Protein AF-A0A2S6HZM0-F1 (afdb_monomer_lite)

Secondary structure (DSSP, 8-state):
-HHHHHHHHHHTT---------HHHHHHHHHHHHHHHHH----HHHHHHS-HHHHHHHHHHHHHHHS-SSHHHHHHHHHHTS-HHHHHHHHHHHHHHHHHHHHHHHHHHSGGGGGTTTHHHHHHHTT-HHHHHHHHHHHHHHHHHHHHHTTT-SSSHHHHHHTTTT-TTHHHHHHHHHHHHHS-HHHHHHHHHHHTGGGT---

pLDDT: mean 87.99, std 17.69, range [23.88, 98.81]

Sequence (203 aa):
MKAVLIKILQYVGFKSSKSDTSFDEISRSIDDNRLQIKNTIVSHELIASSDSFDLVYLIFNKIINELPEDYTRQSQYIIQELNEGQRAIYITWVWEGEINNGGFNQFYANPSRQYADILPDLLLFIGASSFAELMVRANILYAQNMQNIKRHQDGTLEGFSKSYDDNPLNDLDKVFYDLNEKNELINYQANFIRTNASLFVKE

Organism: NCBI:txid1514080

InterPro domains:
  IPR025402 DNA mimic protein DMP19, C-terminal [PF14300] (81-196)

Structure (mmCIF, N/CA/C/O backbone):
data_AF-A0A2S6HZM0-F1
#
_entry.id   AF-A0A2S6HZM0-F1
#
loop_
_atom_site.group_PDB
_atom_site.id
_atom_site.type_symbol
_atom_site.label_atom_id
_atom_site.label_alt_id
_atom_site.label_comp_id
_atom_site.label_asym_id
_atom_site.label_entity_id
_atom_site.label_seq_id
_atom_site.pdbx_PDB_ins_code
_atom_site.Cartn_x
_atom_site.Cartn_y
_atom_site.Cartn_z
_atom_site.occupancy
_atom_site.B_iso_or_equiv
_atom_site.auth_seq_id
_atom_site.auth_comp_id
_atom_site.auth_asym_id
_atom_site.auth_atom_id
_atom_site.pdbx_PDB_model_num
ATOM 1 N N . MET A 1 1 ? 14.871 18.510 6.759 1.00 34.16 1 MET A N 1
ATOM 2 C CA . MET A 1 1 ? 13.458 18.807 7.098 1.00 34.16 1 MET A CA 1
ATOM 3 C C . MET A 1 1 ? 12.661 19.395 5.932 1.00 34.16 1 MET A C 1
ATOM 5 O O . MET A 1 1 ? 11.715 18.738 5.525 1.00 34.16 1 MET A O 1
ATOM 9 N N . LYS A 1 2 ? 13.053 20.524 5.309 1.00 23.88 2 LYS A N 1
ATOM 10 C CA . LYS A 1 2 ? 12.336 21.092 4.135 1.00 23.88 2 LYS A CA 1
ATOM 11 C C . LYS A 1 2 ? 12.131 20.114 2.961 1.00 23.88 2 LYS A C 1
ATOM 13 O O . LYS A 1 2 ? 11.044 20.056 2.407 1.00 23.88 2 LYS A O 1
ATOM 18 N N . ALA A 1 3 ? 13.137 19.303 2.622 1.00 25.81 3 ALA A N 1
ATOM 19 C CA . ALA A 1 3 ? 13.051 18.360 1.497 1.00 25.81 3 ALA A CA 1
ATOM 20 C C . ALA A 1 3 ? 12.125 17.149 1.749 1.00 25.81 3 ALA A C 1
ATOM 22 O O . ALA A 1 3 ? 11.616 16.560 0.802 1.00 25.81 3 ALA A O 1
ATOM 23 N N . VAL A 1 4 ? 11.888 16.790 3.016 1.00 29.67 4 VAL A N 1
ATOM 24 C CA . VAL A 1 4 ? 11.019 15.659 3.393 1.00 29.67 4 VAL A CA 1
ATOM 25 C C . VAL A 1 4 ? 9.550 16.091 3.380 1.00 29.67 4 VAL A C 1
ATOM 27 O O . VAL A 1 4 ? 8.704 15.356 2.885 1.00 29.67 4 VAL A O 1
ATOM 30 N N . LEU A 1 5 ? 9.256 17.322 3.823 1.00 30.33 5 LEU A N 1
ATOM 31 C CA . LEU A 1 5 ? 7.903 17.890 3.768 1.00 30.33 5 LEU A CA 1
ATOM 32 C C . LEU A 1 5 ? 7.400 18.094 2.329 1.00 30.33 5 LEU A C 1
ATOM 34 O O . LEU A 1 5 ? 6.230 17.854 2.053 1.00 30.33 5 LEU A O 1
ATOM 38 N N . ILE A 1 6 ? 8.284 18.487 1.402 1.00 32.25 6 ILE A N 1
ATOM 39 C CA . ILE A 1 6 ? 7.930 18.664 -0.018 1.00 32.25 6 ILE A CA 1
ATOM 40 C C . ILE A 1 6 ? 7.501 17.333 -0.656 1.00 32.25 6 ILE A C 1
ATOM 42 O O . ILE A 1 6 ? 6.562 17.319 -1.447 1.00 32.25 6 ILE A O 1
ATOM 46 N N . LYS A 1 7 ? 8.120 16.207 -0.268 1.00 37.25 7 LYS A N 1
ATOM 47 C CA . LYS A 1 7 ? 7.695 14.875 -0.729 1.00 37.25 7 LYS A CA 1
ATOM 48 C C . LYS A 1 7 ? 6.338 14.465 -0.156 1.00 37.25 7 LYS A C 1
ATOM 50 O O . LYS A 1 7 ? 5.531 13.913 -0.889 1.00 37.25 7 LYS A O 1
ATOM 55 N N . ILE A 1 8 ? 6.053 14.780 1.111 1.00 40.69 8 ILE A N 1
ATOM 56 C CA . ILE A 1 8 ? 4.742 14.493 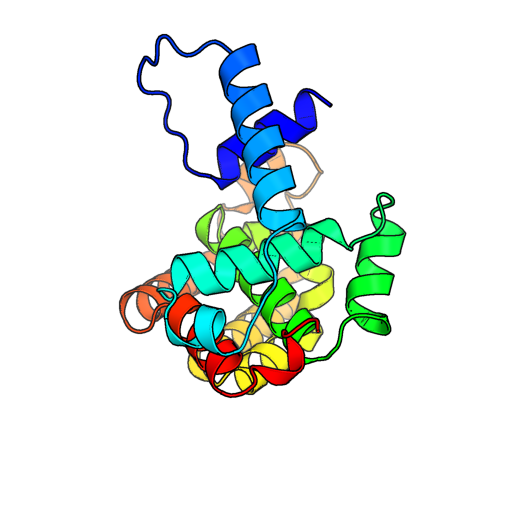1.718 1.00 40.69 8 ILE A CA 1
ATOM 57 C C . ILE A 1 8 ? 3.636 15.258 0.982 1.00 40.69 8 ILE A C 1
ATOM 59 O O . ILE A 1 8 ? 2.648 14.648 0.601 1.00 40.69 8 ILE A O 1
ATOM 63 N N . LEU A 1 9 ? 3.832 16.549 0.687 1.00 38.75 9 LEU A N 1
ATOM 64 C CA . LEU A 1 9 ? 2.848 17.376 -0.033 1.00 38.75 9 LEU A CA 1
ATOM 65 C C . LEU A 1 9 ? 2.527 16.864 -1.451 1.00 38.75 9 LEU A C 1
ATOM 67 O O . LEU A 1 9 ? 1.412 17.067 -1.927 1.00 38.75 9 LEU A O 1
ATOM 71 N N . GLN A 1 10 ? 3.464 16.168 -2.104 1.00 37.31 10 GLN A N 1
ATOM 72 C CA . GLN A 1 10 ? 3.218 15.498 -3.387 1.00 37.31 10 GLN A CA 1
ATOM 73 C C . GLN A 1 10 ? 2.368 14.224 -3.233 1.00 37.31 10 GLN A C 1
ATOM 75 O O . GLN A 1 10 ? 1.528 13.968 -4.089 1.00 37.31 10 GLN A O 1
ATOM 80 N N . TYR A 1 11 ? 2.519 13.477 -2.132 1.00 41.47 11 TYR A N 1
ATOM 81 C CA . TYR A 1 11 ? 1.715 12.279 -1.834 1.00 41.47 11 TYR A CA 1
ATOM 82 C C . TYR A 1 11 ? 0.258 12.598 -1.446 1.00 41.47 11 TYR A C 1
ATOM 84 O O . TYR A 1 11 ? -0.607 11.753 -1.637 1.00 41.47 11 TYR A O 1
ATOM 92 N N . VAL A 1 12 ? -0.037 13.800 -0.927 1.00 44.31 12 VAL A N 1
ATOM 93 C CA . VAL A 1 12 ? -1.403 14.195 -0.498 1.00 44.31 12 VAL A CA 1
ATOM 94 C C . VAL A 1 12 ? -2.216 14.916 -1.583 1.00 44.31 12 VAL A C 1
ATOM 96 O O . VAL A 1 12 ? -3.269 15.480 -1.296 1.00 44.31 12 VAL A O 1
ATOM 99 N N . GLY A 1 13 ? -1.745 14.940 -2.835 1.00 34.75 13 GLY A N 1
ATOM 100 C CA . GLY A 1 13 ? -2.528 15.479 -3.954 1.00 34.75 13 GLY A CA 1
ATOM 101 C C . GLY A 1 13 ? -2.816 16.986 -3.885 1.00 34.75 13 GLY A C 1
ATOM 102 O O . GLY A 1 13 ? -3.744 17.459 -4.544 1.00 34.75 13 GLY A O 1
ATOM 103 N N . PHE A 1 14 ? -2.028 17.766 -3.133 1.00 38.41 14 PHE A N 1
ATOM 104 C CA . PHE A 1 14 ? -2.178 19.223 -3.074 1.00 38.41 14 PHE A CA 1
ATOM 105 C C . PHE A 1 14 ? -1.748 19.850 -4.414 1.00 38.41 14 PHE A C 1
ATOM 107 O O . PHE A 1 14 ? -0.602 20.255 -4.616 1.00 38.41 14 PHE A O 1
ATOM 114 N N . LYS A 1 15 ? -2.680 19.931 -5.373 1.00 42.81 15 LYS A N 1
ATOM 115 C CA . LYS A 1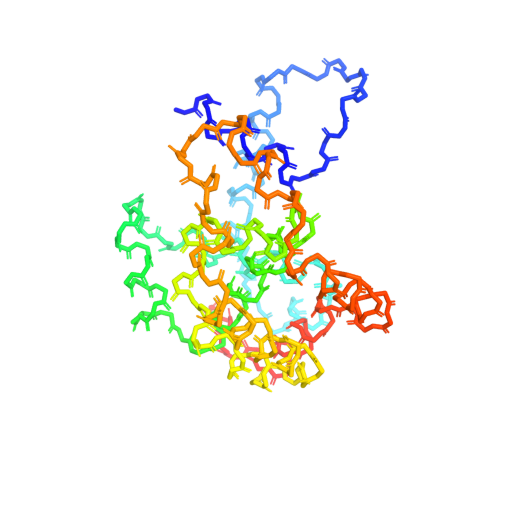 15 ? -2.542 20.801 -6.547 1.00 42.81 15 LYS A CA 1
ATOM 116 C C . LYS A 1 15 ? -2.503 22.242 -6.051 1.00 42.81 15 LYS A C 1
ATOM 118 O O . LYS A 1 15 ? -3.386 22.667 -5.313 1.00 42.81 15 LYS A O 1
ATOM 123 N N . SER A 1 16 ? -1.493 22.997 -6.475 1.00 42.00 16 SER A N 1
ATOM 124 C CA . SER A 1 16 ? -1.340 24.414 -6.148 1.00 42.00 16 SER A CA 1
ATOM 125 C C . SER A 1 16 ? -2.501 25.244 -6.719 1.00 42.00 16 SER A C 1
ATOM 127 O O . SER A 1 16 ? -2.401 25.818 -7.805 1.00 42.00 16 SER A O 1
ATOM 129 N N . SER A 1 17 ? -3.617 25.329 -6.003 1.00 38.69 17 SER A N 1
ATOM 130 C CA . SER A 1 17 ? -4.527 26.464 -6.116 1.00 38.69 17 SER A CA 1
ATOM 131 C C . SER A 1 17 ? -3.973 27.585 -5.249 1.00 38.69 17 SER A C 1
ATOM 133 O O . SER A 1 17 ? -3.515 27.316 -4.143 1.00 38.69 17 SER A O 1
ATOM 135 N N . LYS A 1 18 ? -3.999 28.825 -5.748 1.00 45.50 18 LYS A N 1
ATOM 136 C CA . LYS A 1 18 ? -3.621 30.036 -5.005 1.00 45.50 18 LYS A CA 1
ATOM 137 C C . LYS A 1 18 ? -4.346 30.076 -3.651 1.00 45.50 18 LYS A C 1
ATOM 139 O O . LYS A 1 18 ? -5.488 30.517 -3.587 1.00 45.50 18 LYS A O 1
ATOM 144 N N . SER A 1 19 ? -3.703 29.586 -2.600 1.00 53.56 19 SER A N 1
ATOM 145 C CA . SER A 1 19 ? -4.148 29.736 -1.222 1.00 53.56 19 SER A CA 1
ATOM 146 C C . SER A 1 19 ? -3.290 30.821 -0.587 1.00 53.56 19 SER A C 1
ATOM 148 O O . SER A 1 19 ? -2.066 30.702 -0.599 1.00 53.56 19 SER A O 1
ATOM 150 N N . ASP A 1 20 ? -3.917 31.839 0.003 1.00 62.16 20 ASP A N 1
ATOM 151 C CA . ASP A 1 20 ? -3.248 32.853 0.840 1.00 62.16 20 ASP A CA 1
ATOM 152 C C . ASP A 1 20 ? -2.660 32.262 2.140 1.00 62.16 20 ASP A C 1
ATOM 154 O O . ASP A 1 20 ? -2.117 32.980 2.975 1.00 62.16 20 ASP A O 1
ATOM 158 N N . THR A 1 21 ? -2.761 30.944 2.322 1.00 69.50 21 THR A N 1
ATOM 159 C CA . THR A 1 21 ? -2.219 30.203 3.455 1.00 69.50 21 THR A CA 1
ATOM 160 C C . THR A 1 21 ? -0.695 30.203 3.419 1.00 69.50 21 THR A C 1
ATOM 162 O O . THR A 1 21 ? -0.066 29.721 2.472 1.00 69.50 21 THR A O 1
ATOM 165 N N . SER A 1 22 ? -0.087 30.732 4.474 1.00 82.62 22 SER A N 1
ATOM 166 C CA . SER A 1 22 ? 1.365 30.759 4.623 1.00 82.62 22 SER A CA 1
ATOM 167 C C . SER A 1 22 ? 1.937 29.358 4.870 1.00 82.62 22 SER A C 1
ATOM 169 O O . SER A 1 22 ? 1.272 28.466 5.398 1.00 82.62 22 SER A O 1
ATOM 171 N N . PHE A 1 23 ? 3.219 29.167 4.548 1.00 78.00 23 PHE A N 1
ATOM 172 C CA . PHE A 1 23 ? 3.933 27.926 4.868 1.00 78.00 23 PHE A CA 1
ATOM 173 C C . PHE A 1 23 ? 3.880 27.596 6.371 1.00 78.00 23 PHE A C 1
ATOM 175 O O . PHE A 1 23 ? 3.749 26.432 6.741 1.00 78.00 23 PHE A O 1
ATOM 182 N N . ASP A 1 24 ? 3.932 28.615 7.231 1.00 77.88 24 ASP A N 1
ATOM 183 C CA . ASP A 1 24 ? 3.888 28.447 8.686 1.00 77.88 24 ASP A CA 1
ATOM 184 C C . ASP A 1 24 ? 2.501 28.009 9.182 1.00 77.88 24 ASP A C 1
ATOM 186 O O . ASP A 1 24 ? 2.388 27.278 10.165 1.00 77.88 24 ASP A O 1
ATOM 190 N N . GLU A 1 25 ? 1.427 28.427 8.511 1.00 76.88 25 GLU A N 1
ATOM 191 C CA . GLU A 1 25 ? 0.069 27.933 8.780 1.00 76.88 25 GLU A CA 1
ATOM 192 C C . GLU A 1 25 ? -0.104 26.487 8.318 1.00 76.88 25 GLU A C 1
ATOM 194 O O . GLU A 1 25 ? -0.649 25.676 9.065 1.00 76.88 25 GLU A O 1
ATOM 199 N N . ILE A 1 26 ? 0.428 26.136 7.143 1.00 77.25 26 ILE A N 1
ATOM 200 C CA . ILE A 1 26 ? 0.428 24.753 6.644 1.00 77.25 26 ILE A CA 1
ATOM 201 C C . ILE A 1 26 ? 1.208 23.845 7.601 1.00 77.25 26 ILE A C 1
ATOM 203 O O . ILE A 1 26 ? 0.723 22.780 7.975 1.00 77.25 26 ILE A O 1
ATOM 207 N N . SER A 1 27 ? 2.397 24.273 8.038 1.00 76.38 27 SER A N 1
ATOM 208 C CA . SER A 1 27 ? 3.224 23.495 8.964 1.00 76.38 27 SER A CA 1
ATOM 209 C C . SER A 1 27 ? 2.515 23.268 10.298 1.00 76.38 27 SER A C 1
ATOM 211 O O . SER A 1 27 ? 2.458 22.131 10.757 1.00 76.38 27 SER A O 1
ATOM 213 N N . ARG A 1 28 ? 1.923 24.317 10.889 1.00 79.19 28 ARG A N 1
ATOM 214 C CA . ARG A 1 28 ? 1.157 24.189 12.139 1.00 79.19 28 ARG A CA 1
ATOM 215 C C . ARG A 1 28 ? -0.033 23.248 11.987 1.00 79.19 28 ARG A C 1
ATOM 217 O O . ARG A 1 28 ? -0.220 22.383 12.828 1.00 79.19 28 ARG A O 1
ATOM 224 N N . SER A 1 29 ? -0.779 23.354 10.888 1.00 79.38 29 SER A N 1
ATOM 225 C CA . SER A 1 29 ? -1.918 22.469 10.628 1.00 79.38 29 SER A CA 1
ATOM 226 C C . SER A 1 29 ? -1.509 20.995 10.514 1.00 79.38 29 SER A C 1
ATOM 228 O O . SER A 1 29 ? -2.224 20.125 11.010 1.00 79.38 29 SER A O 1
ATOM 230 N N . ILE A 1 30 ? -0.356 20.703 9.903 1.00 78.50 30 ILE A N 1
ATOM 231 C CA . ILE A 1 30 ? 0.187 19.339 9.828 1.00 78.50 30 ILE A CA 1
ATOM 232 C C . ILE A 1 30 ? 0.571 18.830 11.222 1.00 78.50 30 ILE A C 1
ATOM 234 O O . ILE A 1 30 ? 0.267 17.685 11.561 1.00 78.50 30 ILE A O 1
ATOM 238 N N . ASP A 1 31 ? 1.228 19.662 12.030 1.00 79.50 31 ASP A N 1
ATOM 239 C CA . ASP A 1 31 ? 1.638 19.290 13.386 1.00 79.50 31 ASP A CA 1
ATOM 240 C C . ASP A 1 31 ? 0.424 19.063 14.302 1.00 79.50 31 ASP A C 1
ATOM 242 O O . ASP A 1 31 ? 0.378 18.063 15.025 1.00 79.50 31 ASP A O 1
ATOM 246 N N . ASP A 1 32 ? -0.599 19.914 14.201 1.00 81.00 32 ASP A N 1
ATOM 247 C CA . ASP A 1 32 ? -1.863 19.769 14.925 1.00 81.00 32 ASP A CA 1
ATOM 248 C C . ASP A 1 32 ? -2.592 18.479 14.522 1.00 81.00 32 ASP A C 1
ATOM 250 O O . ASP A 1 32 ? -3.042 17.724 15.387 1.00 81.00 32 ASP A O 1
ATOM 254 N N . ASN A 1 33 ? -2.656 18.165 13.222 1.00 79.94 33 ASN A N 1
ATOM 255 C CA . ASN A 1 33 ? -3.270 16.928 12.735 1.00 79.94 33 ASN A CA 1
ATOM 256 C C . ASN A 1 33 ? -2.515 15.680 13.221 1.00 79.94 33 ASN A C 1
ATOM 258 O O . ASN A 1 33 ? -3.130 14.713 13.674 1.00 79.94 33 ASN A O 1
ATOM 262 N N . ARG A 1 34 ? -1.178 15.709 13.203 1.00 79.56 34 ARG A N 1
ATOM 263 C CA . ARG A 1 34 ? -0.345 14.625 13.747 1.00 79.56 34 ARG A CA 1
ATOM 264 C C . ARG A 1 34 ? -0.580 14.424 15.236 1.00 79.56 34 ARG A C 1
ATOM 266 O O . ARG A 1 34 ? -0.702 13.283 15.683 1.00 79.56 34 ARG A O 1
ATOM 273 N N . LEU A 1 35 ? -0.659 15.513 16.001 1.00 83.69 35 LEU A N 1
ATOM 274 C CA . LEU A 1 35 ? -0.937 15.462 17.433 1.00 83.69 35 LEU A CA 1
ATOM 275 C C . LEU A 1 35 ? -2.343 14.917 17.707 1.00 83.69 35 LEU A C 1
ATOM 277 O O . LEU A 1 35 ? -2.508 14.074 18.589 1.00 83.69 35 LEU A O 1
ATOM 281 N N . GLN A 1 36 ? -3.334 15.342 16.922 1.00 86.44 36 GLN A N 1
ATOM 282 C CA . GLN A 1 36 ? -4.696 14.823 16.990 1.00 86.44 36 GLN A CA 1
ATOM 283 C C . GLN A 1 36 ? -4.711 13.310 16.754 1.00 86.44 36 GLN A C 1
ATOM 285 O O . GLN A 1 36 ? -5.172 12.574 17.622 1.00 86.44 36 GLN A O 1
ATOM 290 N N . ILE A 1 37 ? -4.129 12.830 15.650 1.00 88.44 37 ILE A N 1
ATOM 291 C CA . ILE A 1 37 ? -4.042 11.395 15.347 1.00 88.44 37 ILE A CA 1
ATOM 292 C C . ILE A 1 37 ? -3.333 10.643 16.472 1.00 88.44 37 ILE A C 1
ATOM 294 O O . ILE A 1 37 ? -3.811 9.601 16.920 1.00 88.44 37 ILE A O 1
ATOM 298 N N . LYS A 1 38 ? -2.207 11.162 16.969 1.00 86.12 38 LYS A N 1
ATOM 299 C CA . LYS A 1 38 ? -1.467 10.537 18.069 1.00 86.12 38 LYS A CA 1
ATOM 300 C C . LYS A 1 38 ? -2.346 10.355 19.308 1.00 86.12 38 LYS A C 1
ATOM 302 O O . LYS A 1 38 ? -2.313 9.277 19.896 1.00 86.12 38 LYS A O 1
ATOM 307 N N . ASN A 1 39 ? -3.172 11.342 19.640 1.00 88.75 39 ASN A N 1
ATOM 308 C CA . ASN A 1 39 ? -4.015 11.330 20.835 1.00 88.75 39 ASN A CA 1
ATOM 309 C C . ASN A 1 39 ? -5.363 10.610 20.654 1.00 88.75 39 ASN A C 1
ATOM 311 O O . ASN A 1 39 ? -5.997 10.275 21.651 1.00 88.75 39 ASN A O 1
ATOM 315 N N . THR A 1 40 ? -5.803 10.335 19.422 1.00 92.31 40 THR A N 1
ATOM 316 C CA . THR A 1 40 ? -7.055 9.604 19.159 1.00 92.31 40 THR A CA 1
ATOM 317 C C . THR A 1 40 ? -7.008 8.190 19.735 1.00 92.31 40 THR A C 1
ATOM 319 O O . THR A 1 40 ? -6.177 7.383 19.330 1.00 92.31 40 THR A O 1
ATOM 322 N N . ILE A 1 41 ? -7.911 7.837 20.642 1.00 93.00 41 ILE A N 1
ATOM 323 C CA . ILE A 1 41 ? -8.034 6.452 21.117 1.00 93.00 41 ILE A CA 1
ATOM 324 C C . ILE A 1 41 ? -8.787 5.644 20.058 1.00 93.00 41 ILE A C 1
ATOM 326 O O . ILE A 1 41 ? -9.893 6.009 19.665 1.00 93.00 41 ILE A O 1
ATOM 330 N N . VAL A 1 42 ? -8.183 4.553 19.584 1.00 94.94 42 VAL A N 1
ATOM 331 C CA . VAL A 1 42 ? -8.818 3.652 18.615 1.00 94.94 42 VAL A CA 1
ATOM 332 C C . VAL A 1 42 ? -9.703 2.682 19.389 1.00 94.94 42 VAL A C 1
ATOM 334 O O . VAL A 1 42 ? -9.205 1.728 19.980 1.00 94.94 42 VAL A O 1
ATOM 337 N N . SER A 1 43 ? -11.009 2.948 19.411 1.00 95.75 43 SER A N 1
ATOM 338 C CA . SER A 1 43 ? -12.014 2.096 20.054 1.00 95.75 43 SER A CA 1
ATOM 339 C C . SER A 1 43 ? -12.782 1.260 19.028 1.00 95.75 43 SER A C 1
ATOM 341 O O . SER A 1 43 ? -12.818 1.581 17.838 1.00 95.75 43 SER A O 1
ATOM 343 N N . HIS A 1 44 ? -13.456 0.207 19.498 1.00 95.88 44 HIS A N 1
ATOM 344 C CA . HIS A 1 44 ? -14.372 -0.579 18.665 1.00 95.88 44 HIS A CA 1
ATOM 345 C C . HIS A 1 44 ? -15.475 0.290 18.033 1.00 95.88 44 HIS A C 1
ATOM 347 O O . HIS A 1 44 ? -15.820 0.094 16.871 1.00 95.88 44 HIS A O 1
ATOM 353 N N . GLU A 1 45 ? -16.004 1.269 18.774 1.00 96.00 45 GLU A N 1
ATOM 354 C CA . GLU A 1 45 ? -17.037 2.191 18.283 1.00 96.00 45 GLU A CA 1
ATOM 355 C C . GLU A 1 45 ? -16.509 3.110 17.176 1.00 96.00 45 GLU A C 1
ATOM 357 O O . GLU A 1 45 ? -17.179 3.301 16.159 1.00 96.00 45 GLU A O 1
ATOM 362 N N . LEU A 1 46 ? -15.290 3.637 17.336 1.00 96.31 46 LEU A N 1
ATOM 363 C CA . LEU A 1 46 ? -14.656 4.463 16.311 1.00 96.31 46 LEU A CA 1
ATOM 364 C C . LEU A 1 46 ? -14.437 3.650 15.031 1.00 96.31 46 LEU A C 1
ATOM 366 O O . LEU A 1 46 ? -14.862 4.067 13.961 1.00 96.31 46 LEU A O 1
ATOM 370 N N . ILE A 1 47 ? -13.864 2.448 15.152 1.00 97.25 47 ILE A N 1
ATOM 371 C CA . ILE A 1 47 ? -13.653 1.541 14.014 1.00 97.25 47 ILE A CA 1
ATOM 372 C C . ILE A 1 47 ? -14.971 1.244 13.279 1.00 97.25 47 ILE A C 1
ATOM 374 O O . ILE A 1 47 ? -15.011 1.234 12.047 1.00 97.25 47 ILE A O 1
ATOM 378 N N . ALA A 1 48 ? -16.051 0.991 14.020 1.00 96.69 48 ALA A N 1
ATOM 379 C CA . ALA A 1 48 ? -17.339 0.637 13.435 1.00 96.69 48 ALA A CA 1
ATOM 380 C C . ALA A 1 48 ? -18.035 1.815 12.731 1.00 96.69 48 ALA A C 1
ATOM 382 O O . ALA A 1 48 ? -18.769 1.587 11.770 1.00 96.69 48 ALA A O 1
ATOM 383 N N . SER A 1 49 ? -17.821 3.050 13.198 1.00 96.44 49 SER A N 1
ATOM 384 C CA . SER A 1 49 ? -18.544 4.242 12.728 1.00 96.44 49 SER A CA 1
ATOM 385 C C . SER A 1 49 ? -17.795 5.095 11.698 1.00 96.44 49 SER A C 1
ATOM 387 O O . SER A 1 49 ? -18.448 5.832 10.962 1.00 96.44 49 SER A O 1
ATOM 389 N N . SER A 1 50 ? -16.464 4.996 11.607 1.00 96.88 50 SER A N 1
ATOM 390 C CA . SER A 1 50 ? -15.661 5.715 10.606 1.00 96.88 50 SER A CA 1
ATOM 391 C C . SER A 1 50 ? -15.949 5.250 9.175 1.00 96.88 50 SER A C 1
ATOM 393 O O . SER A 1 50 ? -16.165 4.057 8.929 1.00 96.88 50 SER A O 1
ATOM 395 N N . ASP A 1 51 ? -15.887 6.168 8.206 1.00 97.19 51 ASP A N 1
ATOM 396 C CA . ASP A 1 51 ? -15.839 5.808 6.788 1.00 97.19 51 ASP A CA 1
ATOM 397 C C . ASP A 1 51 ? -14.538 5.063 6.448 1.00 97.19 51 ASP A C 1
ATOM 399 O O . ASP A 1 51 ? -13.576 5.051 7.218 1.00 97.19 51 ASP A O 1
ATOM 403 N N . SER A 1 52 ? -14.528 4.369 5.308 1.00 96.19 52 SER A N 1
ATOM 404 C CA . SER A 1 52 ? -13.408 3.499 4.936 1.00 96.19 52 SER A CA 1
ATOM 405 C C . SER A 1 52 ? -12.086 4.256 4.807 1.00 96.19 52 SER A C 1
ATOM 407 O O . SER A 1 52 ? -11.064 3.743 5.260 1.00 96.19 52 SER A O 1
ATOM 409 N N . PHE A 1 53 ? -12.090 5.457 4.221 1.00 94.81 53 PHE A N 1
ATOM 410 C CA . PHE A 1 53 ? -10.859 6.212 4.017 1.00 94.81 53 PHE A CA 1
ATOM 411 C C . PHE A 1 53 ? -10.315 6.733 5.346 1.00 94.81 53 PHE A C 1
ATOM 413 O O . PHE A 1 53 ? -9.167 6.436 5.677 1.00 94.81 53 PHE A O 1
ATOM 420 N N . ASP A 1 54 ? -11.136 7.428 6.137 1.00 95.38 54 ASP A N 1
ATOM 421 C CA . ASP A 1 54 ? -10.709 7.996 7.418 1.00 95.38 54 ASP A CA 1
ATOM 422 C C . ASP A 1 54 ? -10.261 6.904 8.392 1.00 95.38 54 ASP A C 1
ATOM 424 O O . ASP A 1 54 ? -9.273 7.082 9.110 1.00 95.38 54 ASP A O 1
ATOM 428 N N . LEU A 1 55 ? -10.928 5.744 8.381 1.00 97.56 55 LEU A N 1
ATOM 429 C CA . LEU A 1 55 ? -10.539 4.594 9.192 1.00 97.56 55 LEU A CA 1
ATOM 430 C C . LEU A 1 55 ? -9.135 4.102 8.834 1.00 97.56 55 LEU A C 1
ATOM 432 O O . LEU A 1 55 ? -8.270 3.998 9.706 1.00 97.56 55 LEU A O 1
ATOM 436 N N . VAL A 1 56 ? -8.897 3.780 7.561 1.00 97.75 56 VAL A N 1
ATOM 437 C CA . VAL A 1 56 ? -7.606 3.223 7.146 1.00 97.75 56 VAL A CA 1
ATOM 438 C C . VAL A 1 56 ? -6.510 4.280 7.282 1.00 97.75 56 VAL A C 1
ATOM 440 O O . VAL A 1 56 ? -5.433 3.968 7.791 1.00 97.75 56 VAL A O 1
ATOM 443 N N . TYR A 1 57 ? -6.795 5.538 6.933 1.00 95.00 57 TYR A N 1
ATOM 444 C CA . TYR A 1 57 ? -5.875 6.659 7.114 1.00 95.00 57 TYR A CA 1
ATOM 445 C C . TYR A 1 57 ? -5.478 6.833 8.585 1.00 95.00 57 TYR A C 1
ATOM 447 O O . TYR A 1 57 ? -4.289 6.964 8.892 1.00 95.00 57 TYR A O 1
ATOM 455 N N . LEU A 1 58 ? -6.438 6.791 9.516 1.00 95.69 58 LEU A N 1
ATOM 456 C CA . LEU A 1 58 ? -6.169 6.870 10.952 1.00 95.69 58 LEU A CA 1
ATOM 457 C C . LEU A 1 58 ? -5.253 5.729 11.411 1.00 95.69 58 LEU A C 1
ATOM 459 O O . LEU A 1 58 ? -4.240 5.988 12.065 1.00 95.69 58 LEU A O 1
ATOM 463 N N . ILE A 1 59 ? -5.585 4.481 11.064 1.00 97.56 59 ILE A N 1
ATOM 464 C CA . ILE A 1 59 ? -4.796 3.304 11.458 1.00 97.56 59 ILE A CA 1
ATOM 465 C C . ILE A 1 59 ? -3.386 3.356 10.863 1.00 97.56 59 ILE A C 1
ATOM 467 O O . ILE A 1 59 ? -2.407 3.132 11.576 1.00 97.56 59 ILE A O 1
ATOM 471 N N . PHE A 1 60 ? -3.254 3.715 9.587 1.00 96.69 60 PHE A N 1
ATOM 472 C CA . PHE A 1 60 ? -1.961 3.869 8.930 1.00 96.69 60 PHE A CA 1
ATOM 473 C C . PHE A 1 60 ? -1.086 4.921 9.624 1.00 96.69 60 PHE A C 1
ATOM 475 O O . PHE A 1 60 ? 0.078 4.661 9.939 1.00 96.69 60 PHE A O 1
ATOM 482 N N . ASN A 1 61 ? -1.645 6.093 9.936 1.00 93.56 61 ASN A N 1
ATOM 483 C CA . ASN A 1 61 ? -0.895 7.148 10.617 1.00 93.56 61 ASN A CA 1
ATOM 484 C C . ASN A 1 61 ? -0.559 6.792 12.071 1.00 93.56 61 ASN A C 1
ATOM 486 O O . ASN A 1 61 ? 0.498 7.185 12.565 1.00 93.56 61 ASN A O 1
ATOM 490 N N . LYS A 1 62 ? -1.411 6.023 12.761 1.00 93.81 62 LYS A N 1
ATOM 491 C CA . LYS A 1 62 ? -1.077 5.451 14.072 1.00 93.81 62 LYS A CA 1
ATOM 492 C C . LYS A 1 62 ? 0.158 4.562 13.993 1.00 93.81 62 LYS A C 1
ATOM 494 O O . LYS A 1 62 ? 1.079 4.759 14.777 1.00 93.81 62 LYS A O 1
ATOM 499 N N . ILE A 1 63 ? 0.209 3.668 13.005 1.00 94.38 63 ILE A N 1
ATOM 500 C CA . ILE A 1 63 ? 1.368 2.799 12.775 1.00 94.38 63 ILE A CA 1
ATOM 501 C C . ILE A 1 63 ? 2.617 3.636 12.477 1.00 94.38 63 ILE A C 1
ATOM 503 O O . ILE A 1 63 ? 3.639 3.432 13.123 1.00 94.38 63 ILE A O 1
ATOM 507 N N . ILE A 1 64 ? 2.542 4.617 11.566 1.00 91.44 64 ILE A N 1
ATOM 508 C CA . ILE A 1 64 ? 3.685 5.494 11.245 1.00 91.44 64 ILE A CA 1
ATOM 509 C C . ILE A 1 64 ? 4.225 6.210 12.483 1.00 91.44 64 ILE A C 1
ATOM 511 O O . ILE A 1 64 ? 5.439 6.293 12.651 1.00 91.44 64 ILE A O 1
ATOM 515 N N . ASN A 1 65 ? 3.346 6.721 13.345 1.00 89.00 65 ASN A N 1
ATOM 516 C CA . ASN A 1 65 ? 3.747 7.450 14.550 1.00 89.00 65 ASN A CA 1
ATOM 517 C C . ASN A 1 65 ? 4.456 6.566 15.593 1.00 89.00 65 ASN A C 1
ATOM 519 O O . ASN A 1 65 ? 5.047 7.099 16.533 1.00 89.00 65 ASN A O 1
ATOM 523 N N . GLU A 1 66 ? 4.387 5.243 15.446 1.00 88.94 66 GLU A N 1
ATOM 524 C CA . GLU A 1 66 ? 5.060 4.260 16.302 1.00 88.94 66 GLU A CA 1
ATOM 525 C C . GLU A 1 66 ? 6.379 3.762 15.703 1.00 88.94 66 GLU A C 1
ATOM 527 O O . GLU A 1 66 ? 7.183 3.149 16.406 1.00 88.94 66 GLU A O 1
ATOM 532 N N . LEU A 1 67 ? 6.628 4.043 14.421 1.00 90.19 67 LEU A N 1
ATOM 533 C CA . LEU A 1 67 ? 7.850 3.617 13.759 1.00 90.19 67 LEU A CA 1
ATOM 534 C C . LEU A 1 67 ? 9.076 4.363 14.320 1.00 90.19 67 LEU A C 1
ATOM 536 O O . LEU A 1 67 ? 9.014 5.569 14.576 1.00 90.19 67 LEU A O 1
ATOM 540 N N . PRO A 1 68 ? 10.231 3.683 14.452 1.00 89.50 68 PRO A N 1
ATOM 541 C CA . PRO A 1 68 ? 11.492 4.334 14.795 1.00 89.50 68 PRO A CA 1
ATOM 542 C C . PRO A 1 68 ? 11.862 5.453 13.809 1.00 89.50 68 PRO A C 1
ATOM 544 O O . PRO A 1 68 ? 11.593 5.351 12.615 1.00 89.50 68 PRO A O 1
ATOM 547 N N . GLU A 1 69 ? 12.567 6.491 14.264 1.00 85.38 69 GLU A N 1
ATOM 548 C CA . GLU A 1 69 ? 13.046 7.559 13.364 1.00 85.38 69 GLU A CA 1
ATOM 549 C C . GLU A 1 69 ? 14.055 7.050 12.315 1.00 85.38 69 GLU A C 1
ATOM 551 O O . GLU A 1 69 ? 14.125 7.573 11.203 1.00 85.38 69 GLU A O 1
ATOM 556 N N . ASP A 1 70 ? 14.833 6.018 12.658 1.00 88.75 70 ASP A N 1
ATOM 557 C CA . ASP A 1 70 ? 15.819 5.412 11.762 1.00 88.75 70 ASP A CA 1
ATOM 558 C C . ASP A 1 70 ? 15.157 4.479 10.744 1.00 88.75 70 ASP A C 1
ATOM 560 O O . ASP A 1 70 ? 14.563 3.466 11.113 1.00 88.75 70 ASP A O 1
ATOM 564 N N . TYR A 1 71 ? 15.335 4.779 9.457 1.00 78.00 71 TYR A N 1
ATOM 565 C CA . TYR A 1 71 ? 14.705 4.048 8.357 1.00 78.00 71 TYR A CA 1
ATOM 566 C C . TYR A 1 71 ? 15.036 2.546 8.327 1.00 78.00 71 TYR A C 1
ATOM 568 O O . TYR A 1 71 ? 14.163 1.726 8.049 1.00 78.00 71 TYR A O 1
ATOM 576 N N . THR A 1 72 ? 16.272 2.154 8.651 1.00 81.00 72 THR A N 1
ATOM 577 C CA . THR A 1 72 ? 16.654 0.730 8.674 1.00 81.00 72 THR A CA 1
ATOM 578 C C . THR A 1 72 ? 15.909 -0.001 9.788 1.00 81.00 72 THR A C 1
ATOM 580 O O . THR A 1 72 ? 15.416 -1.115 9.596 1.00 81.00 72 THR A O 1
ATOM 583 N N . ARG A 1 73 ? 15.770 0.652 10.946 1.00 89.50 73 ARG A N 1
ATOM 584 C CA . ARG A 1 73 ? 14.978 0.137 12.066 1.00 89.50 73 ARG A CA 1
ATOM 585 C C . ARG A 1 73 ? 13.481 0.122 11.766 1.00 89.50 73 ARG A C 1
ATOM 587 O O . ARG A 1 73 ? 12.803 -0.750 12.294 1.00 89.50 73 ARG A O 1
ATOM 594 N N . GLN A 1 74 ? 12.966 1.008 10.908 1.00 91.12 74 GLN A N 1
ATOM 595 C CA . GLN A 1 74 ? 11.560 0.960 10.480 1.00 91.12 74 GLN A CA 1
ATOM 596 C C . GLN A 1 74 ? 11.238 -0.352 9.774 1.00 91.12 74 GLN A C 1
ATOM 598 O O . GLN A 1 74 ? 10.303 -1.035 10.181 1.00 91.12 74 GLN A O 1
ATOM 603 N N . SER A 1 75 ? 12.029 -0.747 8.769 1.00 89.25 75 SER A N 1
ATOM 604 C CA . SER A 1 75 ? 11.807 -2.013 8.058 1.00 89.25 75 SER A CA 1
ATOM 605 C C . SER A 1 75 ? 11.810 -3.209 9.009 1.00 89.25 75 SER A C 1
ATOM 607 O O . SER A 1 75 ? 10.949 -4.079 8.905 1.00 89.25 75 SER A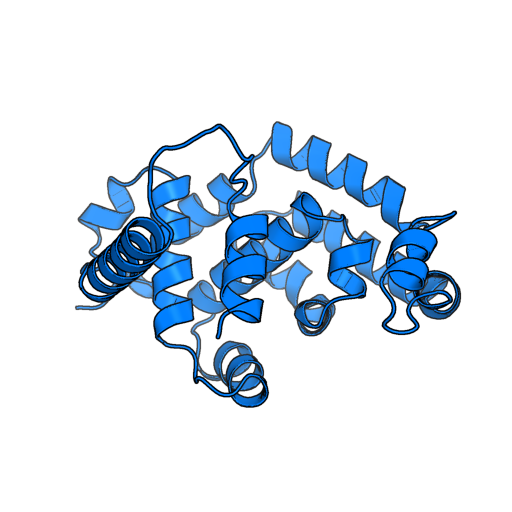 O 1
ATOM 609 N N . GLN A 1 76 ? 12.748 -3.238 9.959 1.00 91.56 76 GLN A N 1
ATOM 610 C CA . GLN A 1 76 ? 12.817 -4.295 10.971 1.00 91.56 76 GLN A CA 1
ATOM 611 C C . GLN A 1 76 ? 11.581 -4.288 11.871 1.00 91.56 76 GLN A C 1
ATOM 613 O O . GLN A 1 76 ? 10.954 -5.329 12.034 1.00 91.56 76 GLN A O 1
ATOM 618 N N . TYR A 1 77 ? 11.179 -3.120 12.374 1.00 93.50 77 TYR A N 1
ATOM 619 C CA . TYR A 1 77 ? 9.992 -2.961 13.212 1.00 93.50 77 TYR A CA 1
ATOM 620 C C . TYR A 1 77 ? 8.712 -3.416 12.492 1.00 93.50 77 TYR A C 1
ATOM 622 O O . TYR A 1 77 ? 7.916 -4.171 13.041 1.00 93.50 77 TYR A O 1
ATOM 630 N N . ILE A 1 78 ? 8.544 -3.036 11.223 1.00 94.81 78 ILE A N 1
ATOM 631 C CA . ILE A 1 78 ? 7.390 -3.428 10.400 1.00 94.81 78 ILE A CA 1
ATOM 632 C C . ILE A 1 78 ? 7.301 -4.950 10.247 1.00 94.81 78 ILE A C 1
ATOM 634 O O . ILE A 1 78 ? 6.206 -5.511 10.275 1.00 94.81 78 ILE A O 1
ATOM 638 N N . ILE A 1 79 ? 8.436 -5.633 10.087 1.00 93.62 79 ILE A N 1
ATOM 639 C CA . ILE A 1 79 ? 8.477 -7.085 9.877 1.00 93.62 79 ILE A CA 1
ATOM 640 C C . ILE A 1 79 ? 8.423 -7.875 11.190 1.00 93.62 79 ILE A C 1
ATOM 642 O O . ILE A 1 79 ? 7.860 -8.965 11.205 1.00 93.62 79 ILE A O 1
ATOM 646 N N . GLN A 1 80 ? 8.992 -7.354 12.277 1.00 93.44 80 GLN A N 1
ATOM 647 C CA . GLN A 1 80 ? 9.214 -8.119 13.510 1.00 93.44 80 GLN A CA 1
ATOM 648 C C . GLN A 1 80 ? 8.277 -7.725 14.654 1.00 93.44 80 GLN A C 1
ATOM 650 O O . GLN A 1 80 ? 7.879 -8.593 15.422 1.00 93.44 80 GLN A O 1
ATOM 655 N N . GLU A 1 81 ? 7.898 -6.450 14.750 1.00 95.06 81 GLU A N 1
ATOM 656 C CA . GLU A 1 81 ? 7.198 -5.902 15.921 1.00 95.06 81 GLU A CA 1
ATOM 657 C C . GLU A 1 81 ? 5.715 -5.630 15.652 1.00 95.06 81 GLU A C 1
ATOM 659 O O . GLU A 1 81 ? 4.881 -5.819 16.536 1.00 95.06 81 GLU A O 1
ATOM 664 N N . LEU A 1 82 ? 5.352 -5.221 14.429 1.00 96.25 82 LEU A N 1
ATOM 665 C CA . LEU A 1 82 ? 3.939 -5.082 14.073 1.00 96.25 82 LEU A CA 1
ATOM 666 C C . LEU A 1 82 ? 3.242 -6.443 14.107 1.00 96.25 82 LEU A C 1
ATOM 668 O O . LEU A 1 82 ? 3.766 -7.446 13.600 1.00 96.25 82 LEU A O 1
ATOM 672 N N . ASN A 1 83 ? 2.017 -6.463 14.633 1.00 96.56 83 ASN A N 1
ATOM 673 C CA . ASN A 1 83 ? 1.158 -7.626 14.457 1.00 96.56 83 ASN A CA 1
ATOM 674 C C . ASN A 1 83 ? 0.785 -7.786 12.972 1.00 96.56 83 ASN A C 1
ATOM 676 O O . ASN A 1 83 ? 0.922 -6.861 12.167 1.00 96.56 83 ASN A O 1
ATOM 680 N N . GLU A 1 84 ? 0.333 -8.977 12.591 1.00 96.00 84 GLU A N 1
ATOM 681 C CA . GLU A 1 84 ? 0.069 -9.300 11.187 1.00 96.00 84 GLU A CA 1
ATOM 682 C C . GLU A 1 84 ? -0.977 -8.375 10.543 1.00 96.00 84 GLU A C 1
ATOM 684 O O . GLU A 1 84 ? -0.782 -7.938 9.411 1.00 96.00 84 GLU A O 1
ATOM 689 N N . GLY A 1 85 ? -2.019 -7.981 11.284 1.00 97.75 85 GLY A N 1
ATOM 690 C CA . GLY A 1 85 ? -3.029 -7.033 10.810 1.00 97.75 85 GLY A CA 1
ATOM 691 C C . GLY A 1 85 ? -2.468 -5.631 10.572 1.00 97.75 85 GLY A C 1
ATOM 692 O O . GLY A 1 85 ? -2.697 -5.044 9.518 1.00 97.75 85 GLY A O 1
ATOM 693 N N . GLN A 1 86 ? -1.673 -5.107 11.506 1.00 97.88 86 GLN A N 1
ATOM 694 C CA . GLN A 1 86 ? -0.990 -3.818 11.344 1.00 97.88 86 GLN A CA 1
ATOM 695 C C . GLN A 1 86 ? -0.032 -3.833 10.151 1.00 97.88 86 GLN A C 1
ATOM 697 O O . GLN A 1 86 ? -0.028 -2.906 9.340 1.00 97.88 86 GLN A O 1
ATOM 702 N N . ARG A 1 87 ? 0.754 -4.905 10.012 1.00 98.12 87 ARG A N 1
ATOM 703 C CA . ARG A 1 87 ? 1.675 -5.091 8.889 1.00 98.12 87 ARG A CA 1
ATOM 704 C C . ARG A 1 87 ? 0.926 -5.146 7.556 1.00 98.12 87 ARG A C 1
ATOM 706 O O . ARG A 1 87 ? 1.355 -4.484 6.614 1.00 98.12 87 ARG A O 1
ATOM 713 N N . ALA A 1 88 ? -0.198 -5.861 7.485 1.00 98.50 88 ALA A N 1
ATOM 714 C CA . ALA A 1 88 ? -1.031 -5.925 6.288 1.00 98.50 88 ALA A CA 1
ATOM 715 C C . ALA A 1 88 ? -1.553 -4.541 5.877 1.00 98.50 88 ALA A C 1
ATOM 717 O O . ALA A 1 88 ? -1.399 -4.152 4.719 1.00 98.50 88 ALA A O 1
ATOM 718 N N . ILE A 1 89 ? -2.091 -3.758 6.819 1.00 98.50 89 ILE A N 1
ATOM 719 C CA . ILE A 1 89 ? -2.592 -2.406 6.532 1.00 98.50 89 ILE A CA 1
ATOM 720 C C . ILE A 1 89 ? -1.465 -1.469 6.094 1.00 98.50 89 ILE A C 1
ATOM 722 O O . ILE A 1 89 ? -1.592 -0.807 5.067 1.00 98.50 89 ILE A O 1
ATOM 726 N N . TYR A 1 90 ? -0.338 -1.448 6.810 1.00 98.31 90 TYR A N 1
ATOM 727 C CA . TYR A 1 90 ? 0.791 -0.586 6.454 1.00 98.31 90 TYR A CA 1
ATOM 728 C C . TYR A 1 90 ? 1.325 -0.883 5.049 1.00 98.31 90 TYR A C 1
ATOM 730 O O . TYR A 1 90 ? 1.484 0.022 4.229 1.00 98.31 90 TYR A O 1
ATOM 738 N N . ILE A 1 91 ? 1.605 -2.157 4.766 1.00 98.50 91 ILE A N 1
ATOM 739 C CA . ILE A 1 91 ? 2.261 -2.562 3.522 1.00 98.50 91 ILE A CA 1
ATOM 740 C C . ILE A 1 91 ? 1.323 -2.391 2.324 1.00 98.50 91 ILE A C 1
ATOM 742 O O . ILE A 1 91 ? 1.764 -1.908 1.281 1.00 98.50 91 ILE A O 1
ATOM 746 N N . THR A 1 92 ? 0.040 -2.738 2.461 1.00 98.62 92 THR A N 1
ATOM 747 C CA . THR A 1 92 ? -0.925 -2.579 1.360 1.00 98.62 92 THR A CA 1
ATOM 748 C C . THR A 1 92 ? -1.242 -1.110 1.077 1.00 98.62 92 THR A C 1
ATOM 750 O O . THR A 1 92 ? -1.349 -0.751 -0.091 1.00 98.62 92 THR A O 1
ATOM 753 N N . TRP A 1 93 ? -1.292 -0.244 2.100 1.00 98.00 93 TRP A N 1
ATOM 754 C CA . TRP A 1 93 ? -1.421 1.207 1.909 1.00 98.00 93 TRP A CA 1
ATOM 755 C C . TRP A 1 93 ? -0.221 1.790 1.159 1.00 98.00 93 TRP A C 1
ATOM 757 O O . TRP A 1 93 ? -0.380 2.550 0.205 1.00 98.00 93 TRP A O 1
ATOM 767 N N . VAL A 1 94 ? 1.000 1.425 1.570 1.00 97.62 94 VAL A N 1
ATOM 768 C CA . VAL A 1 94 ? 2.228 1.870 0.893 1.00 97.62 94 VAL A CA 1
ATOM 769 C C . VAL A 1 94 ? 2.221 1.402 -0.559 1.00 97.62 94 VAL A C 1
ATOM 771 O O . VAL A 1 94 ? 2.474 2.203 -1.449 1.00 97.62 94 VAL A O 1
ATOM 774 N N . TRP A 1 95 ? 1.897 0.135 -0.810 1.00 98.44 95 TRP A N 1
ATOM 775 C CA . TRP A 1 95 ? 1.844 -0.426 -2.157 1.00 98.44 95 TRP A CA 1
ATOM 776 C C . TRP A 1 95 ? 0.846 0.292 -3.073 1.00 98.44 95 TRP A C 1
ATOM 778 O O . TRP A 1 95 ? 1.228 0.712 -4.165 1.00 98.44 95 TRP A O 1
ATOM 788 N N . GLU A 1 96 ? -0.392 0.499 -2.616 1.00 97.75 96 GLU A N 1
ATOM 789 C CA . GLU A 1 96 ? -1.399 1.262 -3.362 1.00 97.75 96 GLU A CA 1
ATOM 790 C C . GLU A 1 96 ? -0.926 2.692 -3.644 1.00 97.75 96 GLU A C 1
ATOM 792 O O . GLU A 1 96 ? -1.054 3.179 -4.769 1.00 97.75 96 GLU A O 1
ATOM 797 N N . GLY A 1 97 ? -0.319 3.355 -2.656 1.00 95.94 97 GLY A N 1
ATOM 798 C CA . GLY A 1 97 ? 0.234 4.697 -2.824 1.00 95.94 97 GLY A CA 1
ATOM 799 C C . GLY A 1 97 ? 1.347 4.769 -3.874 1.00 95.94 97 GLY A C 1
ATOM 800 O O . GLY A 1 97 ? 1.398 5.721 -4.650 1.00 95.94 97 GLY A O 1
ATOM 801 N N . GLU A 1 98 ? 2.232 3.774 -3.939 1.00 97.38 98 GLU A N 1
ATOM 802 C CA . GLU A 1 98 ? 3.292 3.725 -4.955 1.00 97.38 98 GLU A CA 1
ATOM 803 C C . GLU A 1 98 ? 2.713 3.575 -6.368 1.00 97.38 98 GLU A C 1
ATOM 805 O O . GLU A 1 98 ? 3.125 4.301 -7.276 1.00 97.38 98 GLU A O 1
ATOM 810 N N . ILE A 1 99 ? 1.723 2.693 -6.546 1.00 97.81 99 ILE A N 1
ATOM 811 C CA . ILE A 1 99 ? 1.095 2.459 -7.854 1.00 97.81 99 ILE A CA 1
ATOM 812 C C . ILE A 1 99 ? 0.265 3.667 -8.299 1.00 97.81 99 ILE A C 1
ATOM 814 O O . ILE A 1 99 ? 0.329 4.069 -9.463 1.00 97.81 99 ILE A O 1
ATOM 818 N N . ASN A 1 100 ? -0.471 4.299 -7.387 1.00 95.69 100 ASN A N 1
ATOM 819 C CA . ASN A 1 100 ? -1.228 5.510 -7.703 1.00 95.69 100 ASN A CA 1
ATOM 820 C C . ASN A 1 100 ? -0.322 6.696 -8.075 1.00 95.69 100 ASN A C 1
ATOM 822 O O . ASN A 1 100 ? -0.727 7.545 -8.866 1.00 95.69 100 ASN A O 1
ATOM 826 N N . ASN A 1 101 ? 0.905 6.748 -7.551 1.00 94.44 101 ASN A N 1
ATOM 827 C CA . ASN A 1 101 ? 1.841 7.837 -7.833 1.00 94.44 101 ASN A CA 1
ATOM 828 C C . ASN A 1 101 ? 2.684 7.628 -9.098 1.00 94.44 101 ASN A C 1
ATOM 830 O O . ASN A 1 101 ? 2.983 8.601 -9.791 1.00 94.44 101 ASN A O 1
ATOM 834 N N . GLY A 1 102 ? 3.083 6.391 -9.398 1.00 94.88 102 GLY A N 1
ATOM 835 C CA . GLY A 1 102 ? 3.985 6.105 -10.520 1.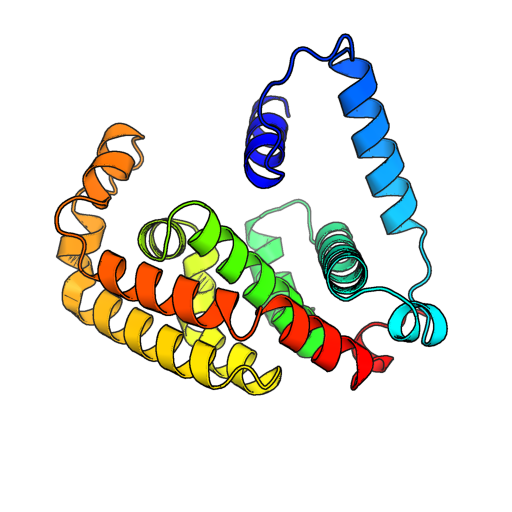00 94.88 102 GLY A CA 1
ATOM 836 C C . GLY A 1 102 ? 3.994 4.646 -10.970 1.00 94.88 102 GLY A C 1
ATOM 837 O O . GLY A 1 102 ? 4.989 4.163 -11.516 1.00 94.88 102 GLY A O 1
ATOM 838 N N . GLY A 1 103 ? 2.906 3.923 -10.719 1.00 97.56 103 GLY A N 1
ATOM 839 C CA . GLY A 1 103 ? 2.743 2.542 -11.150 1.00 97.56 103 GLY A CA 1
ATOM 840 C C . GLY A 1 103 ? 3.671 1.547 -10.449 1.00 97.56 103 GLY A C 1
ATOM 841 O O . GLY A 1 103 ? 4.428 1.857 -9.520 1.00 97.56 103 GLY A O 1
ATOM 842 N N . PHE A 1 104 ? 3.662 0.315 -10.944 1.00 98.19 104 PHE A N 1
ATOM 843 C CA . PHE A 1 104 ? 4.575 -0.738 -10.517 1.00 98.19 104 PHE A CA 1
ATOM 844 C C . PHE A 1 104 ? 6.043 -0.366 -10.769 1.00 98.19 104 PHE A C 1
ATOM 846 O O . PHE A 1 104 ? 6.915 -0.800 -10.014 1.00 98.19 104 PHE A O 1
ATOM 853 N N . ASN A 1 105 ? 6.341 0.463 -11.780 1.00 96.88 105 ASN A N 1
ATOM 854 C CA . ASN A 1 105 ? 7.697 0.979 -11.987 1.00 96.88 105 ASN A CA 1
ATOM 855 C C . ASN A 1 105 ? 8.190 1.751 -10.752 1.00 96.88 105 ASN A C 1
ATOM 857 O O . ASN A 1 105 ? 9.293 1.482 -10.272 1.00 96.88 105 ASN A O 1
ATOM 861 N N . GLN A 1 106 ? 7.367 2.645 -10.191 1.00 96.12 106 GLN A N 1
ATOM 862 C CA . GLN A 1 106 ? 7.709 3.356 -8.961 1.00 96.12 106 GLN A CA 1
ATOM 863 C C . GLN A 1 106 ? 7.848 2.404 -7.768 1.00 96.12 106 GLN A C 1
ATOM 865 O O . GLN A 1 106 ? 8.847 2.487 -7.053 1.00 96.12 106 GLN A O 1
ATOM 870 N N . PHE A 1 107 ? 6.917 1.460 -7.589 1.00 97.88 107 PHE A N 1
ATOM 871 C CA . PHE A 1 107 ? 6.999 0.468 -6.510 1.00 97.88 107 PHE A CA 1
ATOM 872 C C . PHE A 1 107 ? 8.330 -0.306 -6.523 1.00 97.88 107 PHE A C 1
ATOM 874 O O . PHE A 1 107 ? 9.012 -0.376 -5.502 1.00 97.88 107 PHE A O 1
ATOM 881 N N . TYR A 1 108 ? 8.755 -0.835 -7.678 1.00 97.00 108 TYR A N 1
ATOM 882 C CA . TYR A 1 108 ? 10.010 -1.593 -7.786 1.00 97.00 108 TYR A CA 1
ATOM 883 C C . TYR A 1 108 ? 11.279 -0.721 -7.827 1.00 97.00 108 TYR A C 1
ATOM 885 O O . TYR A 1 108 ? 12.380 -1.218 -7.548 1.00 97.00 108 TYR A O 1
ATOM 893 N N . ALA A 1 109 ? 11.164 0.564 -8.167 1.00 94.31 109 ALA A N 1
ATOM 894 C CA . ALA A 1 109 ? 12.263 1.522 -8.051 1.00 94.31 109 ALA A CA 1
ATOM 895 C C . ALA A 1 109 ? 12.510 1.926 -6.587 1.00 94.31 109 ALA A C 1
ATOM 897 O O . ALA A 1 109 ? 13.662 2.102 -6.181 1.00 94.31 109 ALA A O 1
ATOM 898 N N . ASN A 1 110 ? 11.443 2.029 -5.792 1.00 93.06 110 ASN A N 1
ATOM 899 C CA . ASN A 1 110 ? 11.493 2.517 -4.421 1.00 93.06 110 ASN A CA 1
ATOM 900 C C . ASN A 1 110 ? 11.875 1.427 -3.400 1.00 93.06 110 ASN A C 1
ATOM 902 O O . ASN A 1 110 ? 11.752 0.226 -3.656 1.00 93.06 110 ASN A O 1
ATOM 906 N N . PRO A 1 111 ? 12.339 1.825 -2.199 1.00 91.94 111 PRO A N 1
ATOM 907 C CA . PRO A 1 111 ? 12.626 0.894 -1.106 1.00 91.94 111 PRO A CA 1
ATOM 908 C C . PRO A 1 111 ? 11.441 0.016 -0.673 1.00 91.94 111 PRO A C 1
ATOM 910 O O . PRO A 1 111 ? 11.657 -1.076 -0.150 1.00 91.94 111 PRO A O 1
ATOM 913 N N . SER A 1 112 ? 10.202 0.455 -0.918 1.00 92.88 112 SER A N 1
ATOM 914 C CA . SER A 1 112 ? 8.965 -0.298 -0.659 1.00 92.88 112 SER A CA 1
ATOM 915 C C . SER A 1 112 ? 8.942 -1.673 -1.340 1.00 92.88 112 SER A C 1
ATOM 917 O O . SER A 1 112 ? 8.347 -2.603 -0.792 1.00 92.88 112 SER A O 1
ATOM 919 N N . ARG A 1 113 ? 9.696 -1.865 -2.436 1.00 95.62 113 ARG A N 1
ATOM 920 C CA . ARG A 1 113 ? 9.911 -3.175 -3.077 1.00 95.62 113 ARG A CA 1
ATOM 921 C C . ARG A 1 113 ? 10.408 -4.273 -2.138 1.00 95.62 113 ARG A C 1
ATOM 923 O O . ARG A 1 113 ? 10.268 -5.444 -2.463 1.00 95.62 113 ARG A O 1
ATOM 930 N N . GLN A 1 114 ? 11.015 -3.924 -1.001 1.00 95.94 114 GLN A N 1
ATOM 931 C CA . GLN A 1 114 ? 11.465 -4.901 -0.003 1.00 95.94 114 GLN A CA 1
ATOM 932 C C . GLN A 1 114 ? 10.320 -5.784 0.524 1.00 95.94 114 GLN A C 1
ATOM 934 O O . GLN A 1 114 ? 10.575 -6.864 1.041 1.00 95.94 114 GLN A O 1
ATOM 939 N N . TYR A 1 115 ? 9.069 -5.334 0.385 1.00 97.06 115 TYR A N 1
ATOM 940 C CA . TYR A 1 115 ? 7.881 -6.081 0.792 1.00 97.06 115 TYR A CA 1
ATOM 941 C C . TYR A 1 115 ? 7.278 -6.933 -0.329 1.00 97.06 115 TYR A C 1
ATOM 943 O O . TYR A 1 115 ? 6.288 -7.614 -0.086 1.00 97.06 115 TYR A O 1
ATOM 951 N N . ALA A 1 116 ? 7.844 -6.908 -1.542 1.00 98.06 116 ALA A N 1
ATOM 952 C CA . ALA A 1 116 ? 7.257 -7.538 -2.723 1.00 98.06 116 ALA A CA 1
ATOM 953 C C . ALA A 1 116 ? 6.946 -9.030 -2.528 1.00 98.06 116 ALA A C 1
ATOM 955 O O . ALA A 1 116 ? 5.892 -9.484 -2.968 1.00 98.06 116 ALA A O 1
ATOM 956 N N . ASP A 1 117 ? 7.817 -9.765 -1.833 1.00 98.00 117 ASP A N 1
ATOM 957 C CA . ASP A 1 117 ? 7.676 -11.213 -1.650 1.00 98.00 117 ASP A CA 1
ATOM 958 C C . ASP A 1 117 ? 6.521 -11.590 -0.709 1.00 98.00 117 ASP A C 1
ATOM 960 O O . ASP A 1 117 ? 5.864 -12.600 -0.933 1.00 98.00 117 ASP A O 1
ATOM 964 N N . ILE A 1 118 ? 6.239 -10.772 0.312 1.00 98.12 118 ILE A N 1
ATOM 965 C CA . ILE A 1 118 ? 5.172 -11.036 1.299 1.00 98.12 118 ILE A CA 1
ATOM 966 C C . ILE A 1 118 ? 3.834 -10.393 0.922 1.00 98.12 118 ILE A C 1
ATOM 968 O O . ILE A 1 118 ? 2.798 -10.697 1.506 1.00 98.12 118 ILE A O 1
ATOM 972 N N . LEU A 1 119 ? 3.844 -9.471 -0.040 1.00 98.50 119 LEU A N 1
ATOM 973 C CA . LEU A 1 119 ? 2.683 -8.664 -0.396 1.00 98.50 119 LEU A CA 1
ATOM 974 C C . LEU A 1 119 ? 1.487 -9.482 -0.924 1.00 98.50 119 LEU A C 1
ATOM 976 O O . LEU A 1 119 ? 0.366 -9.173 -0.520 1.00 98.50 119 LEU A O 1
ATOM 980 N N . PRO A 1 120 ? 1.672 -10.524 -1.767 1.00 98.81 120 PRO A N 1
ATOM 981 C CA . PRO A 1 120 ? 0.571 -11.395 -2.179 1.00 98.81 120 PRO A CA 1
ATOM 982 C C . PRO A 1 120 ? -0.169 -12.038 -1.002 1.00 98.81 120 PRO A C 1
ATOM 984 O O . PRO A 1 120 ? -1.398 -12.023 -0.976 1.00 98.81 120 PRO A O 1
ATOM 987 N N . ASP A 1 121 ? 0.568 -12.538 -0.009 1.00 98.75 121 ASP A N 1
ATOM 988 C CA . ASP A 1 121 ? -0.016 -13.190 1.165 1.00 98.75 121 ASP A CA 1
ATOM 989 C C . ASP A 1 121 ? -0.779 -12.185 2.033 1.00 98.75 121 ASP A C 1
ATOM 991 O O . ASP A 1 121 ? -1.887 -12.468 2.480 1.00 98.75 121 ASP A O 1
ATOM 995 N N . LEU A 1 122 ? -0.247 -10.970 2.203 1.00 98.62 122 LEU A N 1
ATOM 996 C CA . LEU A 1 122 ? -0.938 -9.899 2.930 1.00 98.62 122 LEU A CA 1
ATOM 997 C C . LEU A 1 122 ? -2.213 -9.431 2.213 1.00 98.62 122 LEU A C 1
ATOM 999 O O . LEU A 1 122 ? -3.213 -9.142 2.868 1.00 98.62 122 LEU A O 1
ATOM 1003 N N . LEU A 1 123 ? -2.207 -9.377 0.878 1.00 98.75 123 LEU A N 1
ATOM 1004 C CA . LEU A 1 123 ? -3.400 -9.060 0.088 1.00 98.75 123 LEU A CA 1
ATOM 1005 C C . LEU A 1 123 ? -4.463 -10.158 0.220 1.00 98.75 123 LEU A C 1
ATOM 1007 O O . LEU A 1 123 ? -5.639 -9.847 0.407 1.00 98.75 123 LEU A O 1
ATOM 1011 N N . LEU A 1 124 ? -4.067 -11.435 0.195 1.00 98.62 124 LEU A N 1
ATOM 1012 C CA . LEU A 1 124 ? -4.975 -12.551 0.486 1.00 98.62 124 LEU A CA 1
ATOM 1013 C C . LEU A 1 124 ? -5.528 -12.475 1.910 1.00 98.62 124 LEU A C 1
ATOM 1015 O O . LEU A 1 124 ? -6.723 -12.684 2.111 1.00 98.62 124 LEU A O 1
ATOM 1019 N N . PHE A 1 125 ? -4.682 -12.131 2.880 1.00 98.62 125 PHE A N 1
ATOM 1020 C CA . PHE A 1 125 ? -5.049 -12.023 4.288 1.00 98.62 125 PHE A CA 1
ATOM 1021 C C . PHE A 1 125 ? -6.141 -10.973 4.537 1.00 98.62 125 PHE A C 1
ATOM 1023 O O . PHE A 1 125 ? -7.054 -11.215 5.326 1.00 98.62 125 PHE A O 1
ATOM 1030 N N . ILE A 1 126 ? -6.124 -9.853 3.804 1.00 98.50 126 ILE A N 1
ATOM 1031 C CA . ILE A 1 126 ? -7.198 -8.843 3.854 1.00 98.50 126 ILE A CA 1
ATOM 1032 C C . ILE A 1 126 ? -8.388 -9.153 2.924 1.00 98.50 126 ILE A C 1
ATOM 1034 O O . ILE A 1 126 ? -9.304 -8.343 2.791 1.00 98.50 126 ILE A O 1
ATOM 1038 N N . GLY A 1 127 ? -8.390 -10.315 2.263 1.00 98.12 127 GLY A N 1
ATOM 1039 C CA . GLY A 1 127 ? -9.446 -10.764 1.350 1.00 98.12 127 GLY A CA 1
ATOM 1040 C C . GLY A 1 127 ? -9.359 -10.208 -0.078 1.00 98.12 127 GLY A C 1
ATOM 1041 O O . GLY A 1 127 ? -10.222 -10.503 -0.905 1.00 98.12 127 GLY A O 1
ATOM 1042 N N . ALA A 1 128 ? -8.313 -9.451 -0.409 1.00 98.25 128 ALA A N 1
ATOM 1043 C CA . ALA A 1 128 ? -8.112 -8.781 -1.694 1.00 98.25 128 ALA A CA 1
ATOM 1044 C C . ALA A 1 128 ? -7.501 -9.722 -2.758 1.00 98.25 128 ALA A C 1
ATOM 1046 O O . ALA A 1 128 ? -6.452 -9.448 -3.344 1.00 98.25 128 ALA A O 1
ATOM 1047 N N . SER A 1 129 ? -8.164 -10.852 -3.027 1.00 98.25 129 SER A N 1
ATOM 1048 C CA . SER A 1 129 ? -7.609 -11.958 -3.835 1.00 98.25 129 SER A CA 1
ATOM 1049 C C . SER A 1 129 ? -7.194 -11.555 -5.258 1.00 98.25 129 SER A C 1
ATOM 1051 O O . SER A 1 129 ? -6.132 -11.960 -5.726 1.00 98.25 129 SER A O 1
ATOM 1053 N N . SER A 1 130 ? -7.979 -10.713 -5.940 1.00 98.25 130 SER A N 1
ATOM 1054 C CA . SER A 1 130 ? -7.641 -10.235 -7.293 1.00 98.25 130 SER A CA 1
ATOM 1055 C C . SER A 1 130 ? -6.395 -9.345 -7.307 1.00 98.25 130 SER A C 1
ATOM 1057 O O . SER A 1 130 ? -5.602 -9.394 -8.246 1.00 98.25 130 SER A O 1
ATOM 1059 N N . PHE A 1 131 ? -6.190 -8.551 -6.250 1.00 98.56 131 PHE A N 1
ATOM 1060 C CA . PHE A 1 131 ? -4.973 -7.759 -6.088 1.00 98.56 131 PHE A CA 1
ATOM 1061 C C . PHE A 1 131 ? -3.774 -8.656 -5.770 1.00 98.56 131 PHE A C 1
ATOM 1063 O O . PHE A 1 131 ? -2.684 -8.414 -6.286 1.00 98.56 131 PHE A O 1
ATOM 1070 N N . ALA A 1 132 ? -3.964 -9.716 -4.978 1.00 98.75 132 ALA A N 1
ATOM 1071 C CA . ALA A 1 132 ? -2.911 -10.690 -4.705 1.00 98.75 132 ALA A CA 1
ATOM 1072 C C . ALA A 1 132 ? -2.427 -11.378 -5.991 1.00 98.75 132 ALA A C 1
ATOM 1074 O O . ALA A 1 132 ? -1.224 -11.450 -6.236 1.00 98.75 132 ALA A O 1
ATOM 1075 N N . GLU A 1 133 ? -3.351 -11.815 -6.853 1.00 98.62 133 GLU A N 1
ATOM 1076 C CA . GLU A 1 133 ? -3.015 -12.392 -8.160 1.00 98.62 133 GLU A CA 1
ATOM 1077 C C . GLU A 1 133 ? -2.242 -11.396 -9.039 1.00 98.62 133 GLU A C 1
ATOM 1079 O O . GLU A 1 133 ? -1.217 -11.745 -9.635 1.00 98.62 133 GLU A O 1
ATOM 1084 N N . LEU A 1 134 ? -2.695 -10.139 -9.093 1.00 98.69 134 LEU A N 1
ATOM 1085 C CA . LEU A 1 134 ? -1.997 -9.076 -9.813 1.00 98.69 134 LEU A CA 1
ATOM 1086 C C . LEU A 1 134 ? -0.566 -8.891 -9.293 1.00 98.69 134 LEU A C 1
ATOM 1088 O O . LEU A 1 134 ? 0.370 -8.786 -10.086 1.00 98.69 134 LEU A O 1
ATOM 1092 N N . MET A 1 135 ? -0.382 -8.901 -7.975 1.00 98.62 135 MET A N 1
ATOM 1093 C CA . MET A 1 135 ? 0.929 -8.741 -7.361 1.00 98.62 135 MET A CA 1
ATOM 1094 C C . MET A 1 135 ? 1.864 -9.928 -7.644 1.00 98.62 135 MET A C 1
ATOM 1096 O O . MET A 1 135 ? 3.042 -9.727 -7.941 1.00 98.62 135 MET A O 1
ATOM 1100 N N . VAL A 1 136 ? 1.351 -11.165 -7.656 1.00 98.81 136 VAL A N 1
ATOM 1101 C CA . VAL A 1 136 ? 2.122 -12.346 -8.097 1.00 98.81 136 VAL A CA 1
ATOM 1102 C C . VAL A 1 136 ? 2.597 -12.173 -9.540 1.00 98.81 136 VAL A C 1
ATOM 1104 O O . VAL A 1 136 ? 3.770 -12.405 -9.842 1.00 98.81 136 VAL A O 1
ATOM 1107 N N . ARG A 1 137 ? 1.713 -11.720 -10.437 1.00 98.69 137 ARG A N 1
ATOM 1108 C CA . ARG A 1 137 ? 2.066 -11.450 -11.840 1.00 98.69 137 ARG A CA 1
ATOM 1109 C C . ARG A 1 137 ? 3.131 -10.361 -11.955 1.00 98.69 137 ARG A C 1
ATOM 1111 O O . ARG A 1 137 ? 4.067 -10.528 -12.737 1.00 98.69 137 ARG A O 1
ATOM 1118 N N . ALA A 1 138 ? 3.027 -9.294 -11.163 1.00 98.50 138 ALA A N 1
ATOM 1119 C CA . ALA A 1 138 ? 4.028 -8.233 -11.102 1.00 98.50 138 ALA A CA 1
ATOM 1120 C C . ALA A 1 138 ? 5.397 -8.766 -10.654 1.00 98.50 138 ALA A C 1
ATOM 1122 O O . ALA A 1 138 ? 6.398 -8.507 -11.323 1.00 98.50 138 ALA A O 1
ATOM 1123 N N . ASN A 1 139 ? 5.437 -9.594 -9.603 1.00 98.62 139 ASN A N 1
ATOM 1124 C CA . ASN A 1 139 ? 6.673 -10.200 -9.101 1.00 98.62 139 ASN A CA 1
ATOM 1125 C C . ASN A 1 139 ? 7.345 -11.096 -10.144 1.00 98.62 139 ASN A C 1
ATOM 1127 O O . ASN A 1 139 ? 8.552 -10.985 -10.368 1.00 98.62 139 ASN A O 1
ATOM 1131 N N . ILE A 1 140 ? 6.569 -11.951 -10.817 1.00 98.50 140 ILE A N 1
ATOM 1132 C CA . ILE A 1 140 ? 7.075 -12.820 -11.887 1.00 98.50 140 ILE A CA 1
ATOM 1133 C C . ILE A 1 140 ? 7.642 -11.975 -13.032 1.00 98.50 140 ILE A C 1
ATOM 1135 O O . ILE A 1 140 ? 8.767 -12.213 -13.478 1.00 98.50 140 ILE A O 1
ATOM 1139 N N . LEU A 1 141 ? 6.890 -10.970 -13.488 1.00 98.12 141 LEU A N 1
ATOM 1140 C CA . LEU A 1 141 ? 7.290 -10.130 -14.612 1.00 98.12 141 LEU A CA 1
ATOM 1141 C C . LEU A 1 141 ? 8.546 -9.316 -14.292 1.00 98.12 141 LEU A C 1
ATOM 1143 O O . LEU A 1 141 ? 9.459 -9.241 -15.119 1.00 98.12 141 LEU A O 1
ATOM 1147 N N . TYR A 1 142 ? 8.623 -8.766 -13.079 1.00 97.56 142 TYR A N 1
ATOM 1148 C CA . TYR A 1 142 ? 9.798 -8.063 -12.588 1.00 97.56 142 TYR A CA 1
ATOM 1149 C C . TYR A 1 142 ? 11.018 -8.984 -12.514 1.00 97.56 142 TYR A C 1
ATOM 1151 O O . TYR A 1 142 ? 12.075 -8.626 -13.031 1.00 97.56 142 TYR A O 1
ATOM 1159 N N . ALA A 1 143 ? 10.885 -10.186 -11.945 1.00 97.31 143 ALA A N 1
ATOM 1160 C CA . ALA A 1 143 ? 11.985 -11.144 -11.848 1.00 97.31 143 ALA A CA 1
ATOM 1161 C C . ALA A 1 143 ? 12.524 -11.552 -13.232 1.00 97.31 143 ALA A C 1
ATOM 1163 O O . ALA A 1 143 ? 13.738 -11.601 -13.435 1.00 97.31 143 ALA A O 1
ATOM 1164 N N . GLN A 1 144 ? 11.635 -11.778 -14.204 1.00 97.38 144 GLN A N 1
ATOM 1165 C CA . GLN A 1 144 ? 11.999 -12.144 -15.577 1.00 97.38 144 GLN A CA 1
ATOM 1166 C C . GLN A 1 144 ? 12.662 -10.999 -16.357 1.00 97.38 144 GLN A C 1
ATOM 1168 O O . GLN A 1 144 ? 13.483 -11.253 -17.236 1.00 97.38 144 GLN A O 1
ATOM 1173 N N . ASN A 1 145 ? 12.335 -9.742 -16.037 1.00 95.69 145 ASN A N 1
ATOM 1174 C CA . ASN A 1 145 ? 12.760 -8.565 -16.802 1.00 95.69 145 ASN A CA 1
ATOM 1175 C C . ASN A 1 145 ? 13.638 -7.597 -16.000 1.00 95.69 145 ASN A C 1
ATOM 1177 O O . ASN A 1 145 ? 13.848 -6.461 -16.427 1.00 95.69 145 ASN A O 1
ATOM 1181 N N . MET A 1 146 ? 14.175 -8.024 -14.853 1.00 93.62 146 MET A N 1
ATOM 1182 C CA . MET A 1 146 ? 14.819 -7.135 -13.881 1.00 93.62 146 MET A CA 1
ATOM 1183 C C . MET A 1 146 ? 15.926 -6.272 -14.497 1.00 93.62 146 MET A C 1
ATOM 1185 O O . MET A 1 146 ? 16.015 -5.085 -14.190 1.00 93.62 146 MET A O 1
ATOM 1189 N N . GLN A 1 147 ? 16.763 -6.843 -15.371 1.00 92.69 147 GLN A N 1
ATOM 1190 C CA . GLN A 1 147 ? 17.837 -6.092 -16.033 1.00 92.69 147 GLN A CA 1
ATOM 1191 C C . GLN A 1 147 ? 17.291 -4.980 -16.937 1.00 92.69 147 GLN A C 1
ATOM 1193 O O . GLN A 1 147 ? 17.829 -3.877 -16.934 1.00 92.69 147 GLN A O 1
ATOM 1198 N N . ASN A 1 148 ? 16.208 -5.250 -17.671 1.00 90.69 148 ASN A N 1
ATOM 1199 C CA . ASN A 1 148 ? 15.562 -4.267 -18.537 1.00 90.69 148 ASN A CA 1
ATOM 1200 C C . ASN A 1 148 ? 14.868 -3.176 -17.706 1.00 90.69 148 ASN A C 1
ATOM 1202 O O . ASN A 1 148 ? 15.106 -1.995 -17.923 1.00 90.69 148 ASN A O 1
ATOM 1206 N N . ILE A 1 149 ? 14.100 -3.561 -16.683 1.00 90.88 149 ILE A N 1
ATOM 1207 C CA . ILE A 1 149 ? 13.380 -2.621 -15.805 1.00 90.88 149 ILE A CA 1
ATOM 1208 C C . ILE A 1 149 ? 14.352 -1.675 -15.083 1.00 90.88 149 ILE A C 1
ATOM 1210 O O . ILE A 1 149 ? 14.093 -0.481 -14.952 1.00 90.88 149 ILE A O 1
ATOM 1214 N N . LYS A 1 150 ? 15.511 -2.186 -14.651 1.00 92.38 150 LYS A N 1
ATOM 1215 C CA . LYS A 1 150 ? 16.527 -1.391 -13.947 1.00 92.38 150 LYS A CA 1
ATOM 1216 C C . LYS A 1 150 ? 17.481 -0.628 -14.862 1.00 92.38 150 LYS A C 1
ATOM 1218 O O . LYS A 1 150 ? 18.293 0.133 -14.344 1.00 92.38 150 LYS A O 1
ATOM 1223 N N . ARG A 1 151 ? 17.407 -0.795 -16.189 1.00 91.56 151 ARG A N 1
ATOM 1224 C CA . ARG A 1 151 ? 18.419 -0.284 -17.137 1.00 91.56 151 ARG A CA 1
ATOM 1225 C C . ARG A 1 151 ? 18.677 1.222 -17.015 1.00 91.56 151 ARG A C 1
ATOM 1227 O O . ARG A 1 151 ? 19.803 1.656 -17.222 1.00 91.56 151 ARG A O 1
ATOM 1234 N N . HIS A 1 152 ? 17.640 1.985 -16.660 1.00 90.31 152 HIS A N 1
ATOM 1235 C CA . HIS A 1 152 ? 17.692 3.443 -16.496 1.00 90.31 152 HIS A CA 1
ATOM 1236 C C . HIS A 1 152 ? 17.588 3.887 -15.028 1.00 90.31 152 HIS A C 1
ATOM 1238 O O . HIS A 1 152 ? 17.584 5.078 -14.753 1.00 90.31 152 HIS A O 1
ATOM 1244 N N . GLN A 1 153 ? 17.511 2.964 -14.063 1.00 87.81 153 GLN A N 1
ATOM 1245 C CA . GLN A 1 153 ? 17.414 3.294 -12.634 1.00 87.81 153 GLN A CA 1
ATOM 1246 C C . GLN A 1 153 ? 18.797 3.630 -12.050 1.00 87.81 153 GLN A C 1
ATOM 1248 O O . GLN A 1 153 ? 19.328 2.919 -11.199 1.00 87.81 153 GLN A O 1
ATOM 1253 N N . ASP A 1 154 ? 19.386 4.726 -12.521 1.00 89.38 154 ASP A N 1
ATOM 1254 C CA . ASP A 1 154 ? 20.717 5.215 -12.134 1.00 89.38 154 ASP A CA 1
ATOM 1255 C C . ASP A 1 154 ? 20.707 6.159 -10.913 1.00 89.38 154 ASP A C 1
ATOM 1257 O O . ASP A 1 154 ? 21.747 6.664 -10.492 1.00 89.38 154 ASP A O 1
ATOM 1261 N N . GLY A 1 155 ? 19.528 6.387 -10.326 1.00 88.50 155 GLY A N 1
ATOM 1262 C CA . GLY A 1 155 ? 19.319 7.296 -9.198 1.00 88.50 155 GLY A CA 1
ATOM 1263 C C . GLY A 1 155 ? 19.064 8.752 -9.600 1.00 88.50 155 GLY A C 1
ATOM 1264 O O . GLY A 1 155 ? 18.833 9.587 -8.724 1.00 88.50 155 GLY A O 1
ATOM 1265 N N . THR A 1 156 ? 19.068 9.070 -10.897 1.00 93.62 156 THR A N 1
ATOM 1266 C CA . THR A 1 156 ? 18.713 10.394 -11.416 1.00 93.62 156 THR A CA 1
ATOM 1267 C C . THR A 1 156 ? 17.224 10.486 -11.755 1.00 93.62 156 THR A C 1
ATOM 1269 O O . THR A 1 156 ? 16.551 9.488 -12.019 1.00 93.62 156 THR A O 1
ATOM 1272 N N . LEU A 1 157 ? 16.688 11.711 -11.769 1.00 92.25 157 LEU A N 1
ATOM 1273 C CA . LEU A 1 157 ? 15.306 11.954 -12.199 1.00 92.25 157 LEU A CA 1
ATOM 1274 C C . LEU A 1 157 ? 15.109 11.647 -13.691 1.00 92.25 157 LEU A C 1
ATOM 1276 O O . LEU A 1 157 ? 14.049 11.163 -14.083 1.00 92.25 157 LEU A O 1
ATOM 1280 N N . GLU A 1 158 ? 16.122 11.926 -14.515 1.00 94.94 158 GLU A N 1
ATOM 1281 C CA 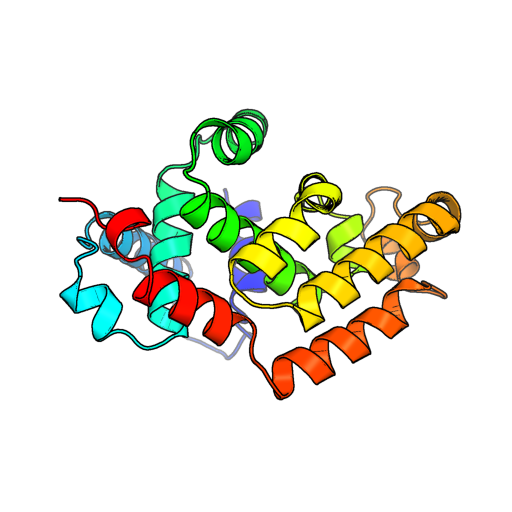. GLU A 1 158 ? 16.098 11.626 -15.948 1.00 94.94 158 GLU A CA 1
ATOM 1282 C C . GLU A 1 158 ? 16.047 10.114 -16.179 1.00 94.94 158 GLU A C 1
ATOM 1284 O O . GLU A 1 158 ? 15.163 9.635 -16.887 1.00 94.94 158 GLU A O 1
ATOM 1289 N N . GLY A 1 159 ? 16.916 9.359 -15.505 1.00 94.44 159 GLY A N 1
ATOM 1290 C CA . GLY A 1 159 ? 16.915 7.902 -15.535 1.00 94.44 159 GLY A CA 1
ATOM 1291 C C . GLY A 1 159 ? 15.590 7.302 -15.061 1.00 94.44 159 GLY A C 1
ATOM 1292 O O . GLY A 1 159 ? 15.017 6.453 -15.743 1.00 94.44 159 GLY A O 1
ATOM 1293 N N . PHE A 1 160 ? 15.034 7.800 -13.951 1.00 93.12 160 PHE A N 1
ATOM 1294 C CA . PHE A 1 160 ? 13.715 7.370 -13.473 1.00 93.12 160 PHE A CA 1
ATOM 1295 C C . PHE A 1 160 ? 12.599 7.670 -14.481 1.00 93.12 160 PHE A C 1
ATOM 1297 O O . PHE A 1 160 ? 11.773 6.807 -14.757 1.00 93.12 160 PHE A O 1
ATOM 1304 N N . SER A 1 161 ? 12.592 8.861 -15.084 1.00 94.38 161 SER A N 1
ATOM 1305 C CA . SER A 1 161 ? 11.601 9.222 -16.108 1.00 94.38 161 SER A CA 1
ATOM 1306 C C . SER A 1 161 ? 11.722 8.318 -17.338 1.00 94.38 161 SER A C 1
ATOM 1308 O O . SER A 1 161 ? 10.722 7.855 -17.877 1.00 94.38 161 SER A O 1
ATOM 1310 N N . LYS A 1 162 ? 12.953 7.996 -17.741 1.00 95.56 162 LYS A N 1
ATOM 1311 C CA . LYS A 1 162 ? 13.238 7.089 -18.854 1.00 95.56 162 LYS A CA 1
ATOM 1312 C C . LYS A 1 162 ? 12.942 5.625 -18.526 1.00 95.56 162 LYS A C 1
ATOM 1314 O O . LYS A 1 162 ? 12.749 4.819 -19.431 1.00 95.56 162 LYS A O 1
ATOM 1319 N N . SER A 1 163 ? 12.891 5.242 -17.248 1.00 94.44 163 SER A N 1
ATOM 1320 C CA . SER A 1 163 ? 12.595 3.860 -16.847 1.00 94.44 163 SER A CA 1
ATOM 1321 C C . SER A 1 163 ? 11.148 3.446 -17.124 1.00 94.44 163 SER A C 1
ATOM 1323 O O . SER A 1 163 ? 10.835 2.263 -17.010 1.00 94.44 163 SER A O 1
ATOM 1325 N N . TYR A 1 164 ? 10.281 4.384 -17.511 1.00 94.38 164 TYR A N 1
ATOM 1326 C CA . TYR A 1 164 ? 8.936 4.094 -18.004 1.00 94.38 164 TYR A CA 1
ATOM 1327 C C . TYR A 1 164 ? 8.919 3.659 -19.479 1.00 94.38 164 TYR A C 1
ATOM 1329 O O . TYR A 1 164 ? 7.978 2.975 -19.890 1.00 94.38 164 TYR A O 1
ATOM 1337 N N . ASP A 1 165 ? 9.953 3.994 -20.261 1.00 93.94 165 ASP A N 1
ATOM 1338 C CA . ASP A 1 165 ? 10.040 3.645 -21.682 1.00 93.94 165 ASP A CA 1
ATOM 1339 C C . ASP A 1 165 ? 10.179 2.129 -21.859 1.00 93.94 165 ASP A C 1
ATOM 1341 O O . ASP A 1 165 ? 11.131 1.518 -21.356 1.00 93.94 165 ASP A O 1
ATOM 1345 N N . ASP A 1 166 ? 9.253 1.536 -22.619 1.00 90.69 166 ASP A N 1
ATOM 1346 C CA . ASP A 1 166 ? 9.158 0.094 -22.890 1.00 90.69 166 ASP A CA 1
ATOM 1347 C C . ASP A 1 166 ? 9.156 -0.773 -21.618 1.00 90.69 166 ASP A C 1
ATOM 1349 O O . ASP A 1 166 ? 9.657 -1.903 -21.616 1.00 90.69 166 ASP A O 1
ATOM 1353 N N . ASN A 1 167 ? 8.627 -0.244 -20.510 1.00 94.12 167 ASN A N 1
ATOM 1354 C CA . ASN A 1 167 ? 8.589 -0.976 -19.254 1.00 94.12 167 ASN A CA 1
ATOM 1355 C C . ASN A 1 167 ? 7.440 -2.000 -19.265 1.00 94.12 167 ASN A C 1
ATOM 1357 O O . ASN A 1 167 ? 6.273 -1.605 -19.343 1.00 94.12 167 ASN A O 1
ATOM 1361 N N . PRO A 1 168 ? 7.731 -3.312 -19.151 1.00 94.25 168 PRO A N 1
ATOM 1362 C CA . PRO A 1 168 ? 6.701 -4.348 -19.211 1.00 94.25 168 PRO A CA 1
ATOM 1363 C C . PRO A 1 168 ? 5.688 -4.259 -18.059 1.00 94.25 168 PRO A C 1
ATOM 1365 O O . PRO A 1 168 ? 4.591 -4.798 -18.168 1.00 94.25 168 PRO A O 1
ATOM 1368 N N . LEU A 1 169 ? 6.025 -3.569 -16.965 1.00 96.44 169 LEU A N 1
ATOM 1369 C CA . LEU A 1 169 ? 5.128 -3.373 -15.827 1.00 96.44 169 LEU A CA 1
ATOM 1370 C C . LEU A 1 169 ? 3.955 -2.426 -16.134 1.00 96.44 169 LEU A C 1
ATOM 1372 O O . LEU A 1 169 ? 2.924 -2.537 -15.477 1.00 96.44 169 LEU A O 1
ATOM 1376 N N . ASN A 1 170 ? 4.067 -1.554 -17.145 1.00 95.44 170 ASN A N 1
ATOM 1377 C CA . ASN A 1 170 ? 3.069 -0.513 -17.437 1.00 95.44 170 ASN A CA 1
ATOM 1378 C C . ASN A 1 170 ? 1.673 -1.079 -17.763 1.00 95.44 170 ASN A C 1
ATOM 1380 O O . ASN A 1 170 ? 0.655 -0.426 -17.540 1.00 95.44 170 ASN A O 1
ATOM 1384 N N . ASP A 1 171 ? 1.594 -2.297 -18.305 1.00 96.31 171 ASP A N 1
ATOM 1385 C CA . ASP A 1 171 ? 0.300 -2.930 -18.580 1.00 96.31 171 ASP A CA 1
ATOM 1386 C C . ASP A 1 171 ? -0.386 -3.444 -17.309 1.00 96.31 171 ASP A C 1
ATOM 1388 O O . ASP A 1 171 ? -1.614 -3.531 -17.269 1.00 96.31 171 ASP A O 1
ATOM 1392 N N . LEU A 1 172 ? 0.378 -3.734 -16.252 1.00 98.19 172 LEU A N 1
ATOM 1393 C CA . LEU A 1 172 ? -0.173 -4.115 -14.953 1.00 98.19 172 LEU A CA 1
ATOM 1394 C C . LEU A 1 172 ? -0.763 -2.915 -14.208 1.00 98.19 172 LEU A C 1
ATOM 1396 O O . LEU A 1 172 ? -1.710 -3.104 -13.449 1.00 98.19 172 LEU A O 1
ATOM 1400 N N . ASP A 1 173 ? -0.280 -1.697 -14.470 1.00 97.81 173 ASP A N 1
ATOM 1401 C CA . ASP A 1 173 ? -0.852 -0.469 -13.903 1.00 97.81 173 ASP A CA 1
ATOM 1402 C C . ASP A 1 173 ? -2.315 -0.300 -14.332 1.00 97.81 173 ASP A C 1
ATOM 1404 O O . ASP A 1 173 ? -3.186 -0.053 -13.504 1.00 97.81 173 ASP A O 1
ATOM 1408 N N . LYS A 1 174 ? -2.620 -0.537 -15.616 1.00 96.38 174 LYS A N 1
ATOM 1409 C CA . LYS A 1 174 ? -4.003 -0.496 -16.128 1.00 96.38 174 LYS A CA 1
ATOM 1410 C C . LYS A 1 174 ? -4.892 -1.515 -15.418 1.00 96.38 174 LYS A C 1
ATOM 1412 O O . LYS A 1 174 ? -5.999 -1.187 -15.013 1.00 96.38 174 LYS A O 1
ATOM 1417 N N . VAL A 1 175 ? -4.386 -2.736 -15.225 1.00 97.75 175 VAL A N 1
ATOM 1418 C CA . VAL A 1 175 ? -5.114 -3.786 -14.496 1.00 97.75 175 VAL A CA 1
ATOM 1419 C C . VAL A 1 175 ? -5.356 -3.371 -13.046 1.00 97.75 175 VAL A C 1
ATOM 1421 O O . VAL A 1 175 ? -6.445 -3.605 -12.529 1.00 97.75 175 VAL A O 1
ATOM 1424 N N . PHE A 1 176 ? -4.373 -2.742 -12.395 1.00 98.25 176 PHE A N 1
ATOM 1425 C CA . PHE A 1 176 ? -4.547 -2.202 -11.050 1.00 98.25 176 PHE A CA 1
ATOM 1426 C C . PHE A 1 176 ? -5.655 -1.148 -11.015 1.00 98.25 176 PHE A C 1
ATOM 1428 O O . PHE A 1 176 ? -6.562 -1.264 -10.196 1.00 98.25 176 PHE A O 1
ATOM 1435 N N . TYR A 1 177 ? -5.617 -0.155 -11.908 1.00 96.56 177 TYR A N 1
ATOM 1436 C CA . TYR A 1 177 ? -6.612 0.919 -11.930 1.00 96.56 177 TYR A CA 1
ATOM 1437 C C . TYR A 1 177 ? -8.023 0.387 -12.210 1.00 96.56 177 TYR A C 1
ATOM 1439 O O . TYR A 1 177 ? -8.953 0.753 -11.497 1.00 96.56 177 TYR A O 1
ATOM 1447 N N . ASP A 1 178 ? -8.173 -0.554 -13.147 1.00 96.75 178 ASP A N 1
ATOM 1448 C CA . ASP A 1 178 ? -9.455 -1.210 -13.430 1.00 96.75 178 ASP A CA 1
ATOM 1449 C C . ASP A 1 178 ? -9.983 -2.012 -12.227 1.00 96.75 178 ASP A C 1
ATOM 1451 O O . ASP A 1 178 ? -11.197 -2.099 -12.009 1.00 96.75 178 ASP A O 1
ATOM 1455 N N . LEU A 1 179 ? -9.091 -2.655 -11.461 1.00 95.25 179 LEU A N 1
ATOM 1456 C CA . LEU A 1 179 ? -9.463 -3.350 -10.229 1.00 95.25 179 LEU A CA 1
ATOM 1457 C C . LEU A 1 179 ? -9.870 -2.358 -9.143 1.00 95.25 179 LEU A C 1
ATOM 1459 O O . LEU A 1 179 ? -10.887 -2.595 -8.493 1.00 95.25 179 LEU A O 1
ATOM 1463 N N . ASN A 1 180 ? -9.117 -1.269 -8.972 1.00 91.88 180 ASN A N 1
ATOM 1464 C CA . ASN A 1 180 ? -9.348 -0.280 -7.923 1.00 91.88 180 ASN A CA 1
ATOM 1465 C C . ASN A 1 180 ? -10.617 0.544 -8.172 1.00 91.88 180 ASN A C 1
ATOM 1467 O O . ASN A 1 180 ? -11.329 0.851 -7.227 1.00 91.88 180 ASN A O 1
ATOM 1471 N N . GLU A 1 181 ? -10.961 0.829 -9.430 1.00 91.88 181 GLU A N 1
ATOM 1472 C CA . GLU A 1 181 ? -12.230 1.480 -9.785 1.00 91.88 181 GLU A CA 1
ATOM 1473 C C . GLU A 1 181 ? -13.444 0.606 -9.423 1.00 91.88 181 GLU A C 1
ATOM 1475 O O . GLU A 1 181 ? -14.481 1.106 -8.993 1.00 91.88 181 GLU A O 1
ATOM 1480 N N . LYS A 1 182 ? -13.328 -0.718 -9.584 1.00 83.19 182 LYS A N 1
ATOM 1481 C CA . LYS A 1 182 ? -14.426 -1.663 -9.311 1.00 83.19 182 LYS A CA 1
ATOM 1482 C C . LYS A 1 182 ? -14.499 -2.082 -7.851 1.00 83.19 182 LYS A C 1
ATOM 1484 O O . LYS A 1 182 ? -15.584 -2.321 -7.330 1.00 83.19 182 LYS A O 1
ATOM 1489 N N . ASN A 1 183 ? -13.341 -2.263 -7.231 1.00 77.38 183 ASN A N 1
ATOM 1490 C CA . ASN A 1 183 ? -13.187 -2.781 -5.885 1.00 77.38 183 ASN A CA 1
ATOM 1491 C C . ASN A 1 183 ? -12.046 -2.019 -5.211 1.00 77.38 183 ASN A C 1
ATOM 1493 O O . ASN A 1 183 ? -10.927 -2.524 -5.136 1.00 77.38 183 ASN A O 1
ATOM 1497 N N . GLU A 1 184 ? -12.329 -0.803 -4.753 1.00 90.75 184 GLU A N 1
ATOM 1498 C CA . GLU A 1 184 ? -11.324 0.052 -4.121 1.00 90.75 184 GLU A CA 1
ATOM 1499 C C . GLU A 1 184 ? -10.606 -0.719 -2.998 1.00 90.75 184 GLU A C 1
ATOM 1501 O O . GLU A 1 184 ? -11.255 -1.235 -2.078 1.00 90.75 184 GLU A O 1
ATOM 1506 N N . LEU A 1 185 ? -9.275 -0.822 -3.065 1.00 96.06 185 LEU A N 1
ATOM 1507 C CA . LEU A 1 185 ? -8.471 -1.579 -2.102 1.00 96.06 185 LEU A CA 1
ATOM 1508 C C . LEU A 1 185 ? -8.712 -1.090 -0.667 1.00 96.06 185 LEU A C 1
ATOM 1510 O O . LEU A 1 185 ? -8.784 -1.899 0.264 1.00 96.06 185 LEU A O 1
ATOM 1514 N N . ILE A 1 186 ? -8.954 0.215 -0.520 1.00 96.12 186 ILE A N 1
ATOM 1515 C CA . ILE A 1 186 ? -9.356 0.871 0.727 1.00 96.12 186 ILE A CA 1
ATOM 1516 C C . ILE A 1 186 ? -10.545 0.184 1.411 1.00 96.12 186 ILE A C 1
ATOM 1518 O O . ILE A 1 186 ? -10.589 0.087 2.637 1.00 96.12 186 ILE A O 1
ATOM 1522 N N . ASN A 1 187 ? -11.497 -0.361 0.648 1.00 97.25 187 ASN A N 1
ATOM 1523 C CA . ASN A 1 187 ? -12.665 -1.033 1.208 1.00 97.25 187 ASN A CA 1
ATOM 1524 C C . ASN A 1 187 ? -12.319 -2.424 1.748 1.00 97.25 187 ASN A C 1
ATOM 1526 O O . ASN A 1 187 ? -12.863 -2.816 2.782 1.00 97.25 187 ASN A O 1
ATOM 1530 N N . TYR A 1 188 ? -11.374 -3.143 1.131 1.00 98.50 188 TYR A N 1
ATOM 1531 C CA . TYR A 1 188 ? -10.844 -4.388 1.699 1.00 98.50 188 TYR A CA 1
ATOM 1532 C C . TYR A 1 188 ? -10.082 -4.119 2.995 1.00 98.50 188 TYR A C 1
ATOM 1534 O O . TYR A 1 188 ? -10.326 -4.786 4.000 1.00 98.50 188 TYR A O 1
ATOM 1542 N N . GLN A 1 189 ? -9.222 -3.100 3.003 1.00 98.56 189 GLN A N 1
ATOM 1543 C CA . GLN A 1 189 ? -8.485 -2.675 4.194 1.00 98.56 189 GLN A CA 1
ATOM 1544 C C . GLN A 1 189 ? -9.438 -2.284 5.332 1.00 98.56 189 GLN A C 1
ATOM 1546 O O . GLN A 1 189 ? -9.317 -2.793 6.447 1.00 98.56 189 GLN A O 1
ATOM 1551 N N . ALA A 1 190 ? -10.435 -1.441 5.052 1.00 98.38 190 ALA A N 1
ATOM 1552 C CA . ALA A 1 190 ? -11.416 -1.006 6.042 1.00 98.38 190 ALA A CA 1
ATOM 1553 C C . ALA A 1 190 ? -12.261 -2.174 6.570 1.00 98.38 190 ALA A C 1
ATOM 1555 O O . ALA A 1 190 ? -12.477 -2.291 7.776 1.00 98.38 190 ALA A O 1
ATOM 1556 N N . ASN A 1 191 ? -12.723 -3.068 5.691 1.00 98.38 191 ASN A N 1
ATOM 1557 C CA . ASN A 1 191 ? -13.466 -4.256 6.102 1.00 98.38 191 ASN A CA 1
ATOM 1558 C C . ASN A 1 191 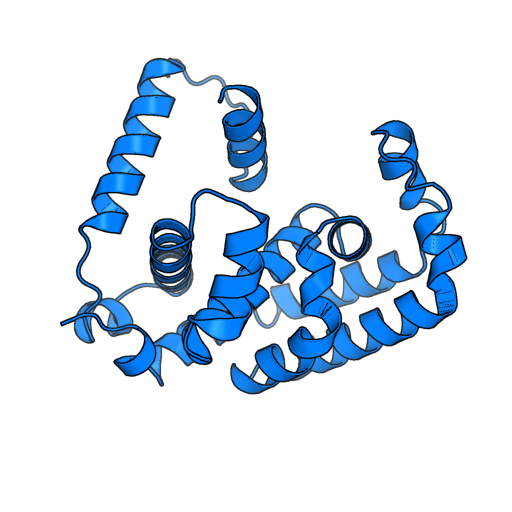? -12.615 -5.191 6.975 1.00 98.38 191 ASN A C 1
ATOM 1560 O O . ASN A 1 191 ? -13.098 -5.702 7.988 1.00 98.38 191 ASN A O 1
ATOM 1564 N N . PHE A 1 192 ? -11.341 -5.377 6.628 1.00 98.62 192 PHE A N 1
ATOM 1565 C CA . PHE A 1 192 ? -10.407 -6.155 7.434 1.00 98.62 192 PHE A CA 1
ATOM 1566 C C . PHE A 1 192 ? -10.226 -5.547 8.832 1.00 98.62 192 PHE A C 1
ATOM 1568 O O . PHE A 1 192 ? -10.336 -6.267 9.824 1.00 98.62 192 PHE A O 1
ATOM 1575 N N . ILE A 1 193 ? -10.036 -4.224 8.931 1.00 98.56 193 ILE A N 1
ATOM 1576 C CA . ILE A 1 193 ? -9.930 -3.521 10.221 1.00 98.56 193 ILE A CA 1
ATOM 1577 C C . ILE A 1 193 ? -11.201 -3.718 11.054 1.00 98.56 193 ILE A C 1
ATOM 1579 O O . ILE A 1 193 ? -11.111 -4.061 12.230 1.00 98.56 193 ILE A O 1
ATOM 1583 N N . ARG A 1 194 ? -12.390 -3.554 10.458 1.00 98.19 194 ARG A N 1
ATOM 1584 C CA . ARG A 1 194 ? -13.673 -3.707 11.170 1.00 98.19 194 ARG A CA 1
ATOM 1585 C C . ARG A 1 194 ? -13.890 -5.122 11.697 1.00 98.19 194 ARG A C 1
ATOM 1587 O O . ARG A 1 194 ? -14.320 -5.298 12.833 1.00 98.19 194 ARG A O 1
ATOM 1594 N N . THR A 1 195 ? -13.581 -6.130 10.887 1.00 98.00 195 THR A N 1
ATOM 1595 C CA . THR A 1 195 ? -13.769 -7.542 11.257 1.00 98.00 195 THR A CA 1
ATOM 1596 C C . THR A 1 195 ? -12.704 -8.060 12.226 1.00 98.00 195 THR A C 1
ATOM 1598 O O . THR A 1 195 ? -12.955 -9.036 12.928 1.00 98.00 195 THR A O 1
ATOM 1601 N N . ASN A 1 196 ? -11.559 -7.377 12.327 1.00 98.00 196 ASN A N 1
ATOM 1602 C CA . ASN A 1 196 ? -10.439 -7.737 13.200 1.00 98.00 196 ASN A CA 1
ATOM 1603 C C . ASN A 1 196 ? -10.061 -6.592 14.154 1.00 98.00 196 ASN A C 1
ATOM 1605 O O . ASN A 1 196 ? -8.882 -6.366 14.427 1.00 98.00 196 ASN A O 1
ATOM 1609 N N . ALA A 1 197 ? -11.056 -5.855 14.661 1.00 97.12 197 ALA A N 1
ATOM 1610 C CA . ALA A 1 197 ? -10.855 -4.621 15.427 1.00 97.12 197 ALA A CA 1
ATOM 1611 C C . ALA A 1 197 ? -9.882 -4.772 16.612 1.00 97.12 197 ALA A C 1
ATOM 1613 O O . ALA A 1 197 ? -9.093 -3.867 16.884 1.00 97.12 197 ALA A O 1
ATOM 1614 N N . SER A 1 198 ? -9.868 -5.933 17.271 1.00 95.88 198 SER A N 1
ATOM 1615 C CA . SER A 1 198 ? -8.970 -6.232 18.395 1.00 95.88 198 SER A CA 1
ATOM 1616 C C . SER A 1 198 ? -7.477 -6.155 18.050 1.00 95.88 198 SER A C 1
ATOM 1618 O O . SER A 1 198 ? -6.667 -5.959 18.950 1.00 95.88 198 SER A O 1
ATOM 1620 N N . LEU A 1 199 ? -7.094 -6.259 16.771 1.00 95.88 199 LEU A N 1
ATOM 1621 C CA . LEU A 1 199 ? -5.706 -6.082 16.322 1.00 95.88 199 LEU A CA 1
ATOM 1622 C C . LEU A 1 199 ? -5.256 -4.611 16.308 1.00 95.88 199 LEU A C 1
ATOM 1624 O O . LEU A 1 199 ? -4.062 -4.335 16.162 1.00 95.88 199 LEU A O 1
ATOM 1628 N N . PHE A 1 200 ? -6.200 -3.673 16.418 1.00 95.56 200 PHE A N 1
ATOM 1629 C CA . PHE A 1 200 ? -5.978 -2.238 16.218 1.00 95.56 200 PHE A CA 1
ATOM 1630 C C . PHE A 1 200 ? -6.385 -1.384 17.418 1.00 95.56 200 PHE A C 1
ATOM 1632 O O . PHE A 1 200 ? -5.898 -0.261 17.562 1.00 95.56 200 PHE A O 1
ATOM 1639 N N . VAL A 1 201 ? -7.266 -1.902 18.274 1.00 92.06 201 VAL A N 1
ATOM 1640 C CA . VAL A 1 201 ? -7.678 -1.225 19.502 1.00 92.06 201 VAL A CA 1
ATOM 1641 C C . VAL A 1 201 ? -6.494 -1.112 20.459 1.00 92.06 201 VAL A C 1
ATOM 1643 O O . VAL A 1 201 ? -5.739 -2.062 20.665 1.00 92.06 201 VAL A O 1
ATOM 1646 N N . LYS A 1 202 ? -6.344 0.073 21.050 1.00 76.06 202 LYS A N 1
ATOM 1647 C CA . LYS A 1 202 ? -5.438 0.318 22.174 1.00 76.06 202 LYS A CA 1
ATOM 1648 C C . LYS A 1 202 ? -6.289 0.786 23.344 1.00 76.06 202 LYS A C 1
ATOM 1650 O O . LYS A 1 202 ? -6.864 1.872 23.264 1.00 76.06 202 LYS A O 1
ATOM 1655 N N . GLU A 1 203 ? -6.417 -0.077 24.349 1.00 56.78 203 GLU A N 1
ATOM 1656 C CA . GLU A 1 203 ? -7.101 0.213 25.618 1.00 56.78 203 GLU A CA 1
ATOM 1657 C C . GLU A 1 203 ? -6.263 1.124 26.522 1.00 56.78 203 GLU A C 1
ATOM 1659 O O . GLU A 1 203 ? -5.015 0.985 26.522 1.00 56.78 203 GLU A O 1
#

Foldseek 3Di:
DVVVVVVVCLLVPPDDDDDPQDPVNVVVVVVVVLVVLCPDFQDLVCLVPDDLVVNLVSLLSNLVVPADPDPVSRVVCLVPVADLLSNLSNLVVVVVSQLVNPRLLSCCLDPSCVCLVVNLVSCVLLVNNLVSVLSVVSVVLCVVCVCLLCVLSPVDPVSSVCSVPVPPRVVSSVVVVVCCVVPNSSVSSSVSCSVPVVSRGDD

Radius of gyration: 17.93 Å; chains: 1; bounding box: 39×46×48 Å